Protein AF-A0A9K3HCK0-F1 (afdb_monomer_lite)

Organism: Helianthus annuus (NCBI:txid4232)

Structure (mmCIF, N/CA/C/O backbone):
data_AF-A0A9K3HCK0-F1
#
_entry.id   AF-A0A9K3HCK0-F1
#
loop_
_atom_site.group_PDB
_atom_site.id
_atom_site.type_symbol
_atom_site.label_atom_id
_atom_site.label_alt_id
_atom_site.label_comp_id
_atom_site.label_asym_id
_atom_site.label_entity_id
_atom_site.label_seq_id
_atom_site.pdbx_PDB_ins_code
_atom_site.Cartn_x
_atom_site.Cartn_y
_atom_site.Cartn_z
_atom_site.occupancy
_atom_site.B_iso_or_equiv
_atom_site.auth_seq_id
_atom_site.auth_comp_id
_atom_site.auth_asym_id
_atom_site.auth_atom_id
_atom_site.pdbx_PDB_model_num
ATOM 1 N N . MET A 1 1 ? -24.351 13.137 8.366 1.00 73.62 1 MET A N 1
ATOM 2 C CA . MET A 1 1 ? -23.174 12.729 7.581 1.00 73.62 1 MET A CA 1
ATOM 3 C C . MET A 1 1 ? -22.274 11.762 8.339 1.00 73.62 1 MET A C 1
ATOM 5 O O . MET A 1 1 ? -22.443 10.575 8.126 1.00 73.62 1 MET A O 1
ATOM 9 N N . LEU A 1 2 ? -21.408 12.174 9.279 1.00 85.50 2 LEU A N 1
ATOM 10 C CA . LEU A 1 2 ? -20.443 11.234 9.901 1.00 85.50 2 LEU A CA 1
ATOM 11 C C . LEU A 1 2 ? -21.084 10.010 10.589 1.00 85.50 2 LEU A C 1
ATOM 13 O O . LEU A 1 2 ? -20.684 8.880 10.330 1.00 85.50 2 LEU A O 1
ATOM 17 N N . PHE A 1 3 ? -22.132 10.201 11.397 1.00 87.56 3 PHE A N 1
ATOM 18 C CA . PHE A 1 3 ? -22.849 9.069 12.004 1.00 87.56 3 PHE A CA 1
ATOM 19 C C . PHE A 1 3 ? -23.676 8.246 11.011 1.00 87.56 3 PHE A C 1
ATOM 21 O O . PHE A 1 3 ? -23.991 7.102 11.306 1.00 87.56 3 PHE A O 1
ATOM 28 N N . GLU A 1 4 ? -24.017 8.785 9.839 1.00 86.38 4 GLU A N 1
ATOM 29 C CA . GLU A 1 4 ? -24.712 7.986 8.819 1.00 86.38 4 GLU A CA 1
ATOM 30 C C . GLU A 1 4 ? -23.776 6.930 8.239 1.00 86.38 4 GLU A C 1
ATOM 32 O O . GLU A 1 4 ? -24.189 5.792 8.039 1.00 86.38 4 GLU A O 1
ATOM 37 N N . ILE A 1 5 ? -22.506 7.305 8.049 1.00 86.56 5 ILE A N 1
ATOM 38 C CA . ILE A 1 5 ? -21.436 6.407 7.612 1.00 86.56 5 ILE A CA 1
ATOM 39 C C . ILE A 1 5 ? -21.196 5.333 8.680 1.00 86.56 5 ILE A C 1
ATOM 41 O O . ILE A 1 5 ? -21.230 4.147 8.371 1.00 86.56 5 ILE A O 1
ATOM 45 N N . LEU A 1 6 ? -21.020 5.734 9.945 1.00 86.69 6 LEU A N 1
ATOM 46 C CA . LEU A 1 6 ? -20.693 4.805 11.036 1.00 86.69 6 LEU A CA 1
ATOM 47 C C . LEU A 1 6 ? -21.834 3.827 11.370 1.00 86.69 6 LEU A C 1
ATOM 49 O O . LEU A 1 6 ? -21.591 2.668 11.698 1.00 86.69 6 LEU A O 1
ATOM 53 N N . CYS A 1 7 ? -23.083 4.288 11.302 1.00 84.94 7 CYS A N 1
ATOM 54 C CA . CYS A 1 7 ? -24.255 3.479 11.635 1.00 84.94 7 CYS A CA 1
ATOM 55 C C . CYS A 1 7 ? -24.860 2.761 10.416 1.00 84.94 7 CYS A C 1
ATOM 57 O O . CYS A 1 7 ? -25.835 2.028 10.576 1.00 84.94 7 CYS A O 1
ATOM 59 N N . GLY A 1 8 ? -24.356 3.011 9.197 1.00 81.56 8 GLY A N 1
ATOM 60 C CA . GLY A 1 8 ? -24.939 2.488 7.954 1.00 81.56 8 GLY A CA 1
ATOM 61 C C . GLY A 1 8 ? -26.398 2.914 7.740 1.00 81.56 8 GLY A C 1
ATOM 62 O O . GLY A 1 8 ? -27.171 2.210 7.088 1.00 81.56 8 GLY A O 1
ATOM 63 N N . ARG A 1 9 ? -26.814 4.037 8.341 1.00 80.00 9 ARG A N 1
ATOM 64 C CA . ARG A 1 9 ? -28.214 4.473 8.409 1.00 80.00 9 ARG A CA 1
ATOM 65 C C . ARG A 1 9 ? -28.343 5.944 8.037 1.00 80.00 9 ARG A C 1
ATOM 67 O O . ARG A 1 9 ? -27.717 6.799 8.650 1.00 80.00 9 ARG A O 1
ATOM 74 N N . LEU A 1 10 ? -29.226 6.243 7.088 1.00 74.06 10 LEU A N 1
ATOM 75 C CA . LEU A 1 10 ? -29.563 7.616 6.709 1.00 74.06 10 LEU A CA 1
ATOM 76 C C . LEU A 1 10 ? -30.241 8.364 7.870 1.00 74.06 10 LEU A C 1
ATOM 78 O O . LEU A 1 10 ? -31.057 7.809 8.608 1.00 74.06 10 LEU A O 1
ATOM 82 N N . SER A 1 11 ? -29.914 9.647 8.014 1.00 64.69 11 SER A N 1
ATOM 83 C CA . SER A 1 11 ? -30.489 10.555 9.013 1.00 64.69 11 SER A CA 1
ATOM 84 C C . SER A 1 11 ? -31.831 11.156 8.585 1.00 64.69 11 SER A C 1
ATOM 86 O O . SER A 1 11 ? -32.497 11.801 9.397 1.00 64.69 11 SER A O 1
ATOM 88 N N . LEU A 1 12 ? -32.236 10.930 7.331 1.00 59.44 12 LEU A N 1
ATOM 89 C CA . LEU A 1 12 ? -33.452 11.483 6.749 1.00 59.44 12 LEU A CA 1
ATOM 90 C C . LEU A 1 12 ? -34.705 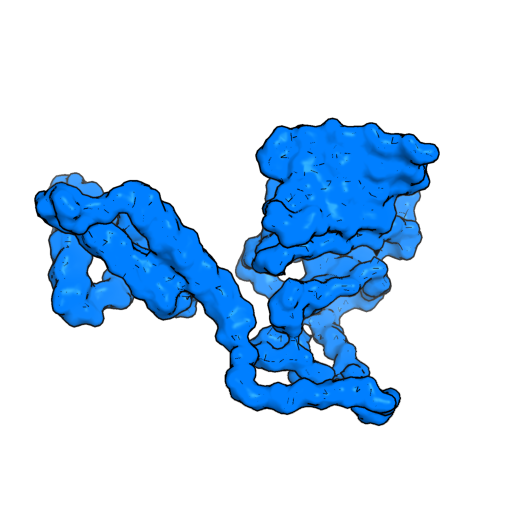10.745 7.223 1.00 59.44 12 LEU A C 1
ATOM 92 O O . LEU A 1 12 ? -34.810 9.521 7.181 1.00 59.44 12 LEU A O 1
ATOM 96 N N . TYR A 1 13 ? -35.676 11.547 7.641 1.00 56.66 13 TYR A N 1
ATOM 97 C CA . TYR A 1 13 ? -37.008 11.122 8.031 1.00 56.66 13 TYR A CA 1
ATOM 98 C C . TYR A 1 13 ? -37.832 10.819 6.772 1.00 56.66 13 TYR A C 1
ATOM 100 O O . TYR A 1 13 ? -38.230 11.732 6.050 1.00 56.66 13 TYR A O 1
ATOM 108 N N . SER A 1 14 ? -38.103 9.544 6.494 1.00 55.00 14 SER A N 1
ATOM 109 C CA . SER A 1 14 ? -39.206 9.172 5.601 1.00 55.00 14 SER A CA 1
ATOM 110 C C . SER A 1 14 ? -40.496 9.175 6.418 1.00 55.00 14 SER A C 1
ATOM 112 O O . SER A 1 14 ? -40.510 8.639 7.524 1.00 55.00 14 SER A O 1
ATOM 114 N N . LYS A 1 15 ? -41.600 9.719 5.881 1.00 55.00 15 LYS A N 1
ATOM 115 C CA . LYS A 1 15 ? -42.930 9.661 6.530 1.00 55.00 15 LYS A CA 1
ATOM 116 C C . LYS A 1 15 ? -43.376 8.224 6.868 1.00 55.00 15 LYS A C 1
ATOM 118 O O . LYS A 1 15 ? -44.249 8.053 7.710 1.00 55.00 15 LYS A O 1
ATOM 123 N N . ASN A 1 16 ? -42.752 7.214 6.252 1.00 56.69 16 ASN A N 1
ATOM 124 C CA . ASN A 1 16 ? -43.009 5.794 6.495 1.00 56.69 16 ASN A CA 1
ATOM 125 C C . ASN A 1 16 ? -41.950 5.108 7.385 1.00 56.69 16 ASN A C 1
ATOM 127 O O . ASN A 1 16 ? -42.103 3.925 7.691 1.00 56.69 16 ASN A O 1
ATOM 131 N N . ASP A 1 17 ? -40.881 5.799 7.801 1.00 59.78 17 ASP A N 1
ATOM 132 C CA . ASP A 1 17 ? -39.841 5.215 8.655 1.00 59.78 17 ASP A CA 1
ATOM 133 C C . ASP A 1 17 ? -40.209 5.370 10.138 1.00 59.78 17 ASP A C 1
ATOM 135 O O . ASP A 1 17 ? -40.116 6.444 10.730 1.00 59.78 17 ASP A O 1
ATOM 139 N N . LYS A 1 18 ? -40.625 4.260 10.759 1.00 61.22 18 LYS A N 1
ATOM 140 C CA . LYS A 1 18 ? -40.974 4.187 12.189 1.00 61.22 18 LYS A CA 1
ATOM 141 C C . LYS A 1 18 ? -39.755 4.289 13.118 1.00 61.22 18 LYS A C 1
ATOM 143 O O . LYS A 1 18 ? -39.908 4.249 14.340 1.00 61.22 18 LYS A O 1
ATOM 148 N N . ARG A 1 19 ? -38.533 4.351 12.584 1.00 65.38 19 ARG A N 1
ATOM 149 C CA . ARG A 1 19 ? -37.306 4.350 13.385 1.00 65.38 19 ARG A CA 1
ATOM 150 C C . ARG A 1 19 ? -36.993 5.751 13.925 1.00 65.38 19 ARG A C 1
ATOM 152 O O . ARG A 1 19 ? -37.090 6.752 13.223 1.00 65.38 19 ARG A O 1
ATOM 159 N N . ARG A 1 20 ? -36.523 5.826 15.175 1.00 71.12 20 ARG A N 1
ATOM 160 C CA . ARG A 1 20 ? -36.146 7.092 15.840 1.00 71.12 20 ARG A CA 1
ATOM 161 C C . ARG A 1 20 ? -35.094 7.878 15.036 1.00 71.12 20 ARG A C 1
ATOM 163 O O . ARG A 1 20 ? -34.196 7.231 14.484 1.00 71.12 20 ARG A O 1
ATOM 170 N N . PRO A 1 21 ? -35.142 9.226 15.006 1.00 78.56 21 PRO A N 1
ATOM 171 C CA . PRO A 1 21 ? -34.131 10.051 14.344 1.00 78.56 21 PRO A CA 1
ATOM 172 C C . PRO A 1 21 ? -32.718 9.747 14.847 1.00 78.56 21 PRO A C 1
ATOM 174 O O . PRO A 1 21 ? -32.478 9.703 16.057 1.00 78.56 21 PRO A O 1
ATOM 177 N N . LEU A 1 22 ? -31.777 9.566 13.916 1.00 82.62 22 LEU A N 1
ATOM 178 C CA . LEU A 1 22 ? -30.410 9.143 14.237 1.00 82.62 22 LEU A CA 1
ATOM 179 C C . LEU A 1 22 ? -29.695 10.146 15.153 1.00 82.62 22 LEU A C 1
ATOM 181 O O . LEU A 1 22 ? -29.008 9.753 16.087 1.00 82.62 22 LEU A O 1
ATOM 185 N N . THR A 1 23 ? -29.911 11.443 14.941 1.00 82.25 23 THR A N 1
ATOM 186 C CA . THR A 1 23 ? -29.304 12.515 15.745 1.00 82.25 23 THR A CA 1
ATOM 187 C C . THR A 1 23 ? -29.718 12.466 17.218 1.00 82.25 23 THR A C 1
ATOM 189 O O . THR A 1 23 ? -28.884 12.686 18.095 1.00 82.25 23 THR A O 1
ATOM 192 N N . GLY A 1 24 ? -30.987 12.157 17.503 1.00 83.31 24 GLY A N 1
ATOM 193 C CA . GLY A 1 24 ? -31.486 11.989 18.870 1.00 83.31 24 GLY A CA 1
ATOM 194 C C . GLY A 1 24 ? -30.935 10.725 19.527 1.00 83.31 24 GLY A C 1
ATOM 195 O O . GLY A 1 24 ? -30.465 10.772 20.662 1.00 83.31 24 GLY A O 1
ATOM 196 N N . LEU A 1 25 ? -30.922 9.621 18.776 1.00 86.19 25 LEU A N 1
ATOM 197 C CA . LEU A 1 25 ? -30.416 8.331 19.241 1.00 86.19 25 LEU A CA 1
ATOM 198 C C . LEU A 1 25 ? -28.924 8.400 19.594 1.00 86.19 25 LEU A C 1
ATOM 200 O O . LEU A 1 25 ? -28.520 7.986 20.675 1.00 86.19 25 LEU A O 1
ATOM 204 N N . VAL A 1 26 ? -28.116 9.005 18.724 1.00 88.56 26 VAL A N 1
ATOM 205 C CA . VAL A 1 26 ? -26.680 9.198 18.949 1.00 88.56 26 VAL A CA 1
ATOM 206 C C . VAL A 1 26 ? -26.421 10.013 20.215 1.00 88.56 26 VAL A C 1
ATOM 208 O O . VAL A 1 26 ? -25.594 9.611 21.026 1.00 88.56 26 VAL A O 1
ATOM 211 N N . LYS A 1 27 ? -27.140 11.123 20.437 1.00 87.56 27 LYS A N 1
ATOM 212 C CA . LYS A 1 27 ? -26.981 11.938 21.657 1.00 87.56 27 LYS A CA 1
ATOM 213 C C . LYS A 1 27 ? -27.294 11.150 22.929 1.00 87.56 27 LYS A C 1
ATOM 215 O O . LYS A 1 27 ? -26.622 11.329 23.941 1.00 87.56 27 LYS A O 1
ATOM 220 N N . GLU A 1 28 ? -28.314 10.298 22.892 1.00 88.50 28 GLU A N 1
ATOM 221 C CA . GLU A 1 28 ? -28.686 9.445 24.022 1.00 88.50 28 GLU A CA 1
ATOM 222 C C . GLU A 1 28 ? -27.609 8.387 24.302 1.00 88.50 28 GLU A C 1
ATOM 224 O O . GLU A 1 28 ? -27.147 8.253 25.435 1.00 88.50 28 GLU A O 1
ATOM 229 N N . TYR A 1 29 ? -27.171 7.670 23.268 1.00 89.75 29 TYR A N 1
ATOM 230 C CA . TYR A 1 29 ? -26.201 6.584 23.398 1.00 89.75 29 TYR A CA 1
ATOM 231 C C . TYR A 1 29 ? -24.801 7.100 23.735 1.00 89.75 29 TYR A C 1
ATOM 233 O O . TYR A 1 29 ? -24.095 6.453 24.503 1.00 89.75 29 TYR A O 1
ATOM 241 N N . TYR A 1 30 ? -24.420 8.284 23.245 1.00 88.50 30 TYR A N 1
ATOM 242 C CA . TYR A 1 30 ? -23.165 8.937 23.623 1.00 88.50 30 TYR A CA 1
ATOM 243 C C . TYR A 1 30 ? -23.143 9.260 25.119 1.00 88.50 30 TYR A C 1
ATOM 245 O O . TYR A 1 30 ? -22.197 8.906 25.814 1.00 88.50 30 TYR A O 1
ATOM 253 N N . LYS A 1 31 ? -24.230 9.837 25.655 1.00 88.19 31 LYS A N 1
ATOM 254 C CA . LYS A 1 31 ? -24.363 10.111 27.099 1.00 88.19 31 LYS A CA 1
ATOM 255 C C . LYS A 1 31 ? -24.362 8.845 27.955 1.00 88.19 31 LYS A C 1
ATOM 257 O O . LYS A 1 31 ? -23.870 8.874 29.075 1.00 88.19 31 LYS A O 1
ATOM 262 N N . LYS A 1 32 ? -24.916 7.747 27.437 1.00 91.31 32 LYS A N 1
ATOM 263 C CA . LYS A 1 32 ? -24.943 6.441 28.113 1.00 91.31 32 LYS A CA 1
ATOM 264 C C . LYS A 1 32 ? -23.658 5.625 27.925 1.00 91.31 32 LYS A C 1
ATOM 266 O O . LYS A 1 32 ? -23.610 4.494 28.393 1.00 91.31 32 LYS A O 1
ATOM 271 N N . ASN A 1 33 ? -22.653 6.161 27.227 1.00 86.69 33 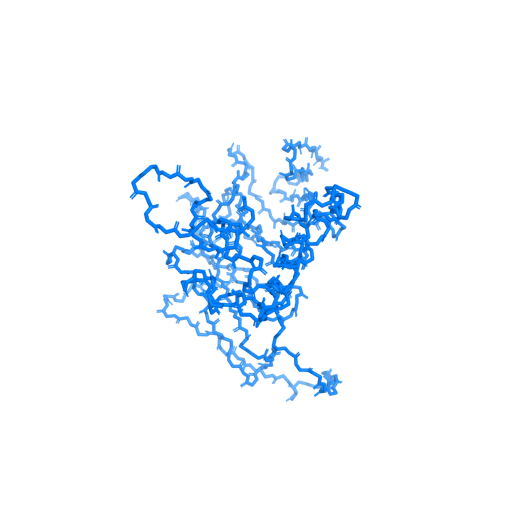ASN A N 1
ATOM 272 C CA . ASN A 1 33 ? -21.426 5.457 26.848 1.00 86.69 33 ASN A CA 1
ATOM 273 C C . ASN A 1 33 ? -21.680 4.126 26.101 1.00 86.69 33 ASN A C 1
ATOM 275 O O . ASN A 1 33 ? -20.967 3.142 26.272 1.00 86.69 33 ASN A O 1
ATOM 279 N N . LYS A 1 34 ? -22.736 4.099 25.279 1.00 89.75 34 LYS A N 1
ATOM 280 C CA . LYS A 1 34 ? -23.232 2.935 24.523 1.00 89.75 34 LYS A CA 1
ATOM 281 C C . LYS A 1 34 ? -23.109 3.111 23.008 1.00 89.75 34 LYS A C 1
ATOM 283 O O . LYS A 1 34 ? -23.721 2.369 22.254 1.00 89.75 34 LYS A O 1
ATOM 288 N N . ILE A 1 35 ? -22.326 4.083 22.535 1.00 88.25 35 ILE A N 1
ATOM 289 C CA . ILE A 1 35 ? -22.157 4.380 21.097 1.00 88.25 35 ILE A CA 1
ATOM 290 C C . ILE A 1 35 ? -21.786 3.145 20.273 1.00 88.25 35 ILE A C 1
ATOM 292 O O . ILE A 1 35 ? -22.258 3.020 19.148 1.00 88.25 35 ILE A O 1
ATOM 296 N N . ASN A 1 36 ? -21.019 2.216 20.846 1.00 87.12 36 ASN A N 1
ATOM 297 C CA . ASN A 1 36 ? -20.623 0.981 20.173 1.00 87.12 36 ASN A CA 1
ATOM 298 C C . ASN A 1 36 ? -21.820 0.122 19.732 1.00 87.12 36 ASN A C 1
ATOM 300 O O . ASN A 1 36 ? -21.727 -0.561 18.723 1.00 87.12 36 ASN A O 1
ATOM 304 N N . GLU A 1 37 ? -22.960 0.211 20.424 1.00 88.12 37 GLU A N 1
ATOM 305 C CA . GLU A 1 37 ? -24.200 -0.495 20.064 1.00 88.12 37 GLU A CA 1
ATOM 306 C C . GLU A 1 37 ? -24.887 0.095 18.815 1.00 88.12 37 GLU A C 1
ATOM 308 O O . GLU A 1 37 ? -25.781 -0.529 18.251 1.00 88.12 37 GLU A O 1
ATOM 313 N N . LEU A 1 38 ? -24.507 1.307 18.390 1.00 87.75 38 LEU A N 1
ATOM 314 C CA . LEU A 1 38 ? -25.040 1.961 17.188 1.00 87.75 38 LEU A CA 1
ATOM 315 C C . LEU A 1 38 ? -24.181 1.741 15.944 1.00 87.75 38 LEU A C 1
ATOM 317 O O . LEU A 1 38 ? -24.604 2.109 14.847 1.00 87.75 38 LEU A O 1
ATOM 321 N N . ILE A 1 39 ? -22.968 1.221 16.108 1.00 88.19 39 ILE A N 1
ATOM 322 C CA . ILE A 1 39 ? -22.042 1.012 14.998 1.00 88.19 39 ILE A CA 1
ATOM 323 C C . ILE A 1 39 ? -22.581 -0.113 14.128 1.00 88.19 39 ILE A C 1
ATOM 325 O O . ILE A 1 39 ? -23.119 -1.102 14.625 1.00 88.19 39 ILE A O 1
ATOM 329 N N . TYR A 1 40 ? -22.452 0.046 12.814 1.00 86.88 40 TYR A N 1
ATOM 330 C CA . TYR A 1 40 ? -22.840 -1.001 11.888 1.00 86.88 40 TYR A CA 1
ATOM 331 C C . TYR A 1 40 ? -22.036 -2.278 12.174 1.00 86.88 40 TYR A C 1
ATOM 333 O O . TYR A 1 40 ? -20.806 -2.262 12.195 1.00 86.88 40 TYR A O 1
ATOM 341 N N . THR A 1 41 ? -22.735 -3.388 12.403 1.00 82.50 41 THR A N 1
ATOM 342 C CA . THR A 1 41 ? -22.144 -4.638 12.910 1.00 82.50 41 THR A CA 1
ATOM 343 C C . THR A 1 41 ? -20.990 -5.142 12.051 1.00 82.50 41 THR A C 1
ATOM 345 O O . THR A 1 41 ? -20.017 -5.661 12.578 1.00 82.50 41 THR A O 1
ATOM 348 N N . ASN A 1 42 ? -21.051 -4.928 10.734 1.00 78.38 42 ASN A N 1
ATOM 349 C CA . ASN A 1 42 ? -20.040 -5.434 9.805 1.00 78.38 42 ASN A CA 1
ATOM 350 C C . ASN A 1 42 ? -18.712 -4.664 9.859 1.00 78.38 42 ASN A C 1
ATOM 352 O O . ASN A 1 42 ? -17.742 -5.131 9.284 1.00 78.38 42 ASN A O 1
ATOM 356 N N . ILE A 1 43 ? -18.665 -3.492 10.500 1.00 81.94 43 ILE A N 1
ATOM 357 C CA . ILE A 1 43 ? -17.423 -2.722 10.679 1.00 81.94 43 ILE A CA 1
ATOM 358 C C . ILE A 1 43 ? -16.977 -2.681 12.144 1.00 81.94 43 ILE A C 1
ATOM 360 O O . ILE A 1 43 ? -15.897 -2.183 12.443 1.00 81.94 43 ILE A O 1
ATOM 364 N N . GLN A 1 44 ? -17.793 -3.182 13.074 1.00 80.31 44 GLN A N 1
ATOM 365 C CA . GLN A 1 44 ? -17.544 -3.044 14.508 1.00 80.31 44 GLN A CA 1
ATOM 366 C C . GLN A 1 44 ? -16.237 -3.723 14.945 1.00 80.31 44 GLN A C 1
ATOM 368 O O . GLN A 1 44 ? -15.492 -3.142 15.731 1.00 80.31 44 GLN A O 1
ATOM 373 N N . ASP A 1 45 ? -15.938 -4.896 14.385 1.00 77.56 45 ASP A N 1
ATOM 374 C CA . ASP A 1 45 ? -14.715 -5.653 14.680 1.00 77.56 45 ASP A CA 1
ATOM 375 C C . ASP A 1 45 ? -13.502 -5.188 13.851 1.00 77.56 45 ASP A C 1
ATOM 377 O O . ASP A 1 45 ? -12.363 -5.559 14.137 1.00 77.56 45 ASP A O 1
ATOM 381 N N . GLU A 1 46 ? -13.727 -4.356 12.830 1.00 81.12 46 GLU A N 1
ATOM 382 C CA . GLU A 1 46 ? -12.685 -3.878 11.914 1.00 81.12 46 GLU A CA 1
ATOM 383 C C . GLU A 1 46 ? -12.112 -2.512 12.319 1.00 81.12 46 GLU A C 1
ATOM 385 O O . GLU A 1 46 ? -10.997 -2.153 11.926 1.00 81.12 46 GLU A O 1
ATOM 390 N N . VAL A 1 47 ? -12.851 -1.727 13.106 1.00 84.88 47 VAL A N 1
ATOM 391 C CA . VAL A 1 47 ? -12.445 -0.369 13.484 1.00 84.88 47 VAL A CA 1
ATOM 392 C C . VAL A 1 47 ? -11.600 -0.391 14.760 1.00 84.88 47 VAL A C 1
ATOM 394 O O . VAL A 1 47 ? -11.999 -0.892 15.809 1.00 84.88 47 VAL A O 1
ATOM 397 N N . ASN A 1 48 ? -10.421 0.227 14.702 1.00 87.19 48 ASN A N 1
ATOM 398 C CA . ASN A 1 48 ? -9.556 0.416 15.856 1.00 87.19 48 ASN A CA 1
ATOM 399 C C . ASN A 1 48 ? -10.238 1.277 16.932 1.00 87.19 48 ASN A C 1
ATOM 401 O O . ASN A 1 48 ? -10.776 2.342 16.642 1.00 87.19 48 ASN A O 1
ATOM 405 N N . ALA A 1 49 ? -10.114 0.885 18.201 1.00 88.75 49 ALA A N 1
ATOM 406 C CA . ALA A 1 49 ? -10.762 1.578 19.315 1.00 88.75 49 ALA A CA 1
ATOM 407 C C . ALA A 1 49 ? -10.388 3.071 19.446 1.00 88.75 49 ALA A C 1
ATOM 409 O O . ALA A 1 49 ? -11.254 3.895 19.746 1.00 88.75 49 ALA A O 1
ATOM 410 N N . LYS A 1 50 ? -9.124 3.454 19.200 1.00 88.81 50 LYS A N 1
ATOM 411 C CA . LYS A 1 50 ? -8.689 4.865 19.242 1.00 88.81 50 LYS A CA 1
ATOM 412 C C . LYS A 1 50 ? -9.235 5.644 18.049 1.00 88.81 50 LYS A C 1
ATOM 414 O O . LYS A 1 50 ? -9.713 6.763 18.229 1.00 88.81 50 LYS A O 1
ATOM 419 N N . SER A 1 51 ? -9.220 5.032 16.862 1.00 91.75 51 SER A N 1
ATOM 420 C CA . SER A 1 51 ? -9.843 5.593 15.655 1.00 91.75 51 SER A CA 1
ATOM 421 C C . SER A 1 51 ? -11.331 5.860 15.879 1.00 91.75 51 SER A C 1
ATOM 423 O O . SER A 1 51 ? -11.805 6.981 15.695 1.00 91.75 51 SER A O 1
ATOM 425 N N . LEU A 1 52 ? -12.044 4.858 16.397 1.00 91.38 52 LEU A N 1
ATOM 426 C CA . LEU A 1 52 ? -13.459 4.947 16.714 1.00 91.38 52 LEU A CA 1
ATOM 427 C C . LEU A 1 52 ? -13.750 6.040 17.744 1.00 91.38 52 LEU A C 1
ATOM 429 O O . LEU A 1 52 ? -14.677 6.831 17.574 1.00 91.38 52 LEU A O 1
ATOM 433 N N . THR A 1 53 ? -12.945 6.116 18.802 1.00 92.62 53 THR A N 1
ATOM 434 C CA . THR A 1 53 ? -13.096 7.142 19.840 1.00 92.62 53 THR A CA 1
ATOM 435 C C . THR A 1 53 ? -12.927 8.542 19.253 1.00 92.62 53 THR A C 1
ATOM 437 O O . THR A 1 53 ? -13.794 9.394 19.449 1.00 92.62 53 THR A O 1
ATOM 440 N N . ALA A 1 54 ? -11.863 8.782 18.482 1.00 93.56 54 ALA A N 1
ATOM 441 C CA . ALA A 1 54 ? -11.630 10.068 17.827 1.00 93.56 54 ALA A CA 1
ATOM 442 C C . ALA A 1 54 ? -12.784 10.442 16.879 1.00 93.56 54 ALA A C 1
ATOM 444 O O . ALA A 1 54 ? -13.338 11.537 16.981 1.00 93.56 54 ALA A O 1
ATOM 445 N N . PHE A 1 55 ? -13.208 9.503 16.026 1.00 93.12 55 PHE A N 1
ATOM 446 C CA . PHE A 1 55 ? -14.292 9.702 15.064 1.00 93.12 55 PHE A CA 1
ATOM 447 C C . PHE A 1 55 ? -15.631 10.024 15.743 1.00 93.12 55 PHE A C 1
ATOM 449 O O . PHE A 1 55 ? -16.314 10.984 15.388 1.00 93.12 55 PHE A O 1
ATOM 456 N N . THR A 1 56 ? -16.025 9.228 16.736 1.00 93.00 56 THR A N 1
ATOM 457 C CA . THR A 1 56 ? -17.295 9.409 17.456 1.00 93.00 56 THR A CA 1
ATOM 458 C C . THR A 1 56 ? -17.310 10.697 18.273 1.00 93.00 56 THR A C 1
ATOM 460 O O . THR A 1 56 ? -18.347 11.360 18.330 1.00 93.00 56 THR A O 1
ATOM 463 N N . THR A 1 57 ? -16.167 11.091 18.841 1.00 93.00 57 THR A N 1
ATOM 464 C CA . THR A 1 57 ? -16.022 12.336 19.607 1.00 93.00 57 THR A CA 1
ATOM 465 C C . THR A 1 57 ? -16.251 13.550 18.720 1.00 93.00 57 THR A C 1
ATOM 467 O O . THR A 1 57 ? -17.144 14.355 19.003 1.00 93.00 57 THR A O 1
ATOM 470 N N . ILE A 1 58 ? -15.516 13.656 17.606 1.00 94.94 58 ILE A N 1
ATOM 471 C CA . ILE A 1 58 ? -15.653 14.794 16.692 1.00 94.94 58 ILE A CA 1
ATOM 472 C C . ILE A 1 58 ? -17.040 14.827 16.039 1.00 94.94 58 ILE A C 1
ATOM 474 O O . ILE A 1 58 ? -17.670 15.884 15.943 1.00 94.94 58 ILE A O 1
ATOM 478 N N . ALA A 1 59 ? -17.583 13.660 15.672 1.00 92.38 59 ALA A N 1
ATOM 479 C CA . ALA A 1 59 ? -18.923 13.557 15.110 1.00 92.38 59 ALA A CA 1
ATOM 480 C C . ALA A 1 59 ? -19.998 13.997 16.117 1.00 92.38 59 ALA A C 1
ATOM 482 O O . ALA A 1 59 ? -20.959 14.663 15.730 1.00 92.38 59 ALA A O 1
ATOM 483 N N . HIS A 1 60 ? -19.850 13.663 17.404 1.00 91.56 60 HIS A N 1
ATOM 484 C CA . HIS A 1 60 ? -20.785 14.082 18.449 1.00 91.56 60 HIS A CA 1
ATOM 485 C C . HIS A 1 60 ? -20.706 15.591 18.710 1.00 91.56 60 HIS A C 1
ATOM 487 O O . HIS A 1 60 ? -21.744 16.250 18.802 1.00 91.56 60 HIS A O 1
ATOM 493 N N . GLN A 1 61 ? -19.501 16.165 18.755 1.00 92.19 61 GLN A N 1
ATOM 494 C CA . GLN A 1 61 ? -19.309 17.615 18.878 1.00 92.19 61 GLN A CA 1
ATOM 495 C C . GLN A 1 61 ? -19.953 18.379 17.707 1.00 92.19 61 GLN A C 1
ATOM 497 O O . GLN A 1 61 ? -20.584 19.416 17.908 1.00 92.19 61 GLN A O 1
ATOM 502 N N . CYS A 1 62 ? -19.918 17.822 16.492 1.00 92.06 62 CYS A N 1
ATOM 503 C CA . CYS A 1 62 ? -20.599 18.393 15.327 1.00 92.06 62 CYS A CA 1
ATOM 504 C C . CYS A 1 62 ? -22.136 18.441 15.448 1.00 92.06 62 CYS A C 1
ATOM 506 O O . CYS A 1 62 ? -22.771 19.182 14.689 1.00 92.06 62 CYS A O 1
ATOM 508 N N . LEU A 1 63 ? -22.738 17.659 16.358 1.00 89.00 63 LEU A N 1
ATOM 509 C CA . LEU A 1 63 ? -24.183 17.618 16.630 1.00 89.00 63 LEU A CA 1
ATOM 510 C C . LEU A 1 63 ? -24.618 18.568 17.761 1.00 89.00 63 LEU A C 1
ATOM 512 O O . LEU A 1 63 ? -25.786 18.531 18.181 1.00 89.00 63 LEU A O 1
ATOM 516 N N . ASN A 1 64 ? -23.704 19.387 18.290 1.00 88.75 64 ASN A N 1
ATOM 517 C CA . ASN A 1 64 ? -24.027 20.338 19.345 1.00 88.75 64 ASN A CA 1
ATOM 518 C C . ASN A 1 64 ? -25.068 21.360 18.861 1.00 88.75 64 ASN A C 1
ATOM 520 O O . ASN A 1 64 ? -25.024 21.818 17.723 1.00 88.75 64 ASN A O 1
ATOM 524 N N . THR A 1 65 ? -26.037 21.683 19.718 1.00 86.69 65 THR A N 1
ATOM 525 C CA . THR A 1 65 ? -27.076 22.677 19.402 1.00 86.69 65 THR A CA 1
ATOM 526 C C . THR A 1 65 ? -26.568 24.101 19.563 1.00 86.69 65 THR A C 1
ATOM 528 O O . THR A 1 65 ? -27.104 25.001 18.930 1.00 86.69 65 THR A O 1
ATOM 531 N N . ASN A 1 66 ? -25.547 24.308 20.401 1.00 89.31 66 ASN A N 1
ATOM 532 C CA . ASN A 1 66 ? -24.856 25.586 20.488 1.00 89.31 66 ASN A CA 1
ATOM 533 C C . ASN A 1 66 ? -23.788 25.653 19.384 1.00 89.31 66 ASN A C 1
ATOM 535 O O . ASN A 1 66 ? -22.885 24.814 19.353 1.00 89.31 66 ASN A O 1
ATOM 539 N N . CYS A 1 67 ? -23.900 26.650 18.503 1.00 85.69 67 CYS A N 1
ATOM 540 C CA . CYS A 1 67 ? -22.981 26.872 17.391 1.00 85.69 67 CYS A CA 1
ATOM 541 C C . CYS A 1 67 ? -21.549 27.185 17.845 1.00 85.69 67 CYS A C 1
ATOM 543 O O . CYS A 1 67 ? -20.618 26.729 17.196 1.00 85.69 67 CYS A O 1
ATOM 545 N N . GLU A 1 68 ? -21.362 27.868 18.975 1.00 88.44 68 GLU A N 1
ATOM 546 C CA . GLU A 1 68 ? -20.035 28.218 19.509 1.00 88.44 68 GLU A CA 1
ATOM 547 C C . GLU A 1 68 ? -19.281 26.998 20.046 1.00 88.44 68 GLU A C 1
ATOM 549 O O . GLU A 1 68 ? -18.058 26.982 20.109 1.00 88.44 68 GLU A O 1
ATOM 554 N N . LYS A 1 69 ? -20.017 25.951 20.437 1.00 89.06 69 LYS A N 1
ATOM 555 C CA . LYS A 1 69 ? -19.448 24.677 20.898 1.00 89.06 69 LYS A CA 1
ATOM 556 C C . LYS A 1 69 ? -19.274 23.669 19.765 1.00 89.06 69 LYS A C 1
ATOM 558 O O . LYS A 1 69 ? -18.908 22.520 20.026 1.00 89.06 69 LYS A O 1
ATOM 563 N N . ARG A 1 70 ? -19.635 24.048 18.537 1.00 93.56 70 ARG A N 1
ATOM 564 C CA . ARG A 1 70 ? -19.427 23.224 17.354 1.00 93.56 70 ARG A CA 1
ATOM 565 C C . ARG A 1 70 ? -17.980 23.429 16.895 1.00 93.56 70 ARG A C 1
ATOM 567 O O . ARG A 1 70 ? -17.554 24.575 16.803 1.00 93.56 70 ARG A O 1
ATOM 574 N N . PRO A 1 71 ? -17.239 22.354 16.610 1.00 95.44 71 PRO A N 1
ATOM 575 C CA . PRO A 1 71 ? -15.844 22.462 16.214 1.00 95.44 71 PRO A CA 1
ATOM 576 C C . PRO A 1 71 ? -15.711 23.189 14.877 1.00 95.44 71 PRO A C 1
ATOM 578 O O . PRO A 1 71 ? -16.617 23.155 14.032 1.00 95.44 71 PRO A O 1
ATOM 581 N N . LEU A 1 72 ? -14.552 23.809 14.674 1.00 95.25 72 LEU A N 1
ATOM 582 C CA . LEU A 1 72 ? -14.179 24.361 13.375 1.00 95.25 72 LEU A CA 1
ATOM 583 C C . LEU A 1 72 ? -13.913 23.230 12.377 1.00 95.25 72 LEU A C 1
ATOM 585 O O . LEU A 1 72 ? -13.511 22.129 12.748 1.00 95.25 72 LEU A O 1
ATOM 589 N N . MET A 1 73 ? -14.079 23.498 11.080 1.00 94.50 73 MET A N 1
ATOM 590 C CA . MET A 1 73 ? -13.823 22.477 10.054 1.00 94.50 73 MET A CA 1
ATOM 591 C C . MET A 1 73 ? -12.360 22.004 10.057 1.00 94.50 73 MET A C 1
ATOM 593 O O . MET A 1 73 ? -12.088 20.840 9.783 1.00 94.50 73 MET A O 1
ATOM 597 N N . THR A 1 74 ? -11.425 22.881 10.420 1.00 93.88 74 THR A N 1
ATOM 598 C CA . THR A 1 74 ? -10.007 22.545 10.608 1.00 93.88 74 THR A CA 1
ATOM 599 C C . THR A 1 74 ? -9.803 21.504 11.710 1.00 93.88 74 THR A C 1
ATOM 601 O O . THR A 1 74 ? -9.067 20.540 11.515 1.00 93.88 74 THR A O 1
ATOM 604 N N . GLU A 1 75 ? -10.506 21.640 12.836 1.00 92.62 75 GLU A N 1
ATOM 605 C CA . GLU A 1 75 ? -10.495 20.658 13.927 1.00 92.62 75 GLU A CA 1
ATOM 606 C C . GLU A 1 75 ? -11.150 19.344 13.498 1.00 92.62 75 GLU A C 1
ATOM 608 O O . GLU A 1 75 ? -10.652 18.267 13.829 1.00 92.62 75 GLU A O 1
ATOM 613 N N . VAL A 1 76 ? -12.234 19.423 12.713 1.00 93.94 76 VAL A N 1
ATOM 614 C CA . VAL A 1 76 ? -12.895 18.238 12.156 1.00 93.94 76 VAL A CA 1
ATOM 615 C C . VAL A 1 76 ? -11.935 17.444 11.278 1.00 93.94 76 VAL A C 1
ATOM 617 O O . VAL A 1 76 ? -11.789 16.240 11.479 1.00 93.94 76 VAL A O 1
ATOM 620 N N . VAL A 1 77 ? -11.258 18.104 10.337 1.00 92.44 77 VAL A N 1
ATOM 621 C CA . VAL A 1 77 ? -10.275 17.457 9.455 1.00 92.44 77 VAL A CA 1
ATOM 622 C C . VAL A 1 77 ? -9.132 16.863 10.273 1.00 92.44 77 VAL A C 1
ATOM 624 O O . VAL A 1 77 ? -8.860 15.675 10.137 1.00 92.44 77 VAL A O 1
ATOM 627 N N . SER A 1 78 ? -8.543 17.637 11.187 1.00 89.31 78 SER A N 1
ATOM 628 C CA . SER A 1 78 ? -7.425 17.174 12.017 1.00 89.31 78 SER A CA 1
ATOM 629 C C . SER A 1 78 ? -7.781 15.933 12.848 1.00 89.31 78 SER A C 1
ATOM 631 O O . SER A 1 78 ? -7.023 14.963 12.894 1.00 89.31 78 SER A O 1
ATOM 633 N N . MET A 1 79 ? -8.963 15.903 13.472 1.00 92.50 79 MET A N 1
ATOM 634 C CA . MET A 1 79 ? -9.418 14.731 14.227 1.00 92.50 79 MET A CA 1
ATOM 635 C C . MET A 1 79 ? -9.681 13.515 13.333 1.00 92.50 79 MET A C 1
ATOM 637 O O . MET A 1 79 ? -9.400 12.390 13.750 1.00 92.50 79 MET A O 1
ATOM 641 N N . LEU A 1 80 ? -10.204 13.715 12.121 1.00 92.62 80 LEU A N 1
ATOM 642 C CA . LEU A 1 80 ? -10.431 12.628 11.167 1.00 92.62 80 LEU A CA 1
ATOM 643 C C . LEU A 1 80 ? -9.115 12.073 10.604 1.00 92.62 80 LEU A C 1
ATOM 645 O O . LEU A 1 80 ? -8.986 10.858 10.469 1.00 92.62 80 LEU A O 1
ATOM 649 N N . GLU A 1 81 ? -8.123 12.923 10.345 1.00 87.94 81 GLU A N 1
ATOM 650 C CA . GLU A 1 81 ? -6.768 12.500 9.971 1.00 87.94 81 GLU A CA 1
ATOM 651 C C . GLU A 1 81 ? -6.116 11.689 11.096 1.00 87.94 81 GLU A C 1
ATOM 653 O O . GLU A 1 81 ? -5.583 10.608 10.848 1.00 87.94 81 GLU A O 1
ATOM 658 N N . ASN A 1 82 ? -6.250 12.128 12.351 1.00 85.25 82 ASN A N 1
ATOM 659 C CA . ASN A 1 82 ? -5.787 11.357 13.506 1.00 85.25 82 ASN A CA 1
ATOM 660 C C . ASN A 1 82 ? -6.504 10.003 13.620 1.00 85.25 82 ASN A C 1
ATOM 662 O O . ASN A 1 82 ? -5.863 8.981 13.870 1.00 85.25 82 ASN A O 1
ATOM 666 N N . ALA A 1 83 ? -7.822 9.965 13.401 1.00 90.44 83 ALA A N 1
ATOM 667 C CA . ALA A 1 83 ? -8.582 8.717 13.385 1.00 90.44 83 ALA A CA 1
ATOM 668 C C . ALA A 1 83 ? -8.088 7.764 12.284 1.00 90.44 83 ALA A C 1
ATOM 670 O O . ALA A 1 83 ? -7.960 6.560 12.527 1.00 90.44 83 ALA A O 1
ATOM 671 N N . LEU A 1 84 ? -7.757 8.289 11.101 1.00 86.00 84 LEU A N 1
ATOM 672 C CA . LEU A 1 84 ? -7.171 7.516 10.007 1.00 86.00 84 LEU A CA 1
ATOM 673 C C . LEU A 1 84 ? -5.788 6.967 10.383 1.00 86.00 84 LEU A C 1
ATOM 675 O O . LEU A 1 84 ? -5.526 5.784 10.173 1.00 86.00 84 LEU A O 1
ATOM 679 N N . VAL A 1 85 ? -4.935 7.787 11.002 1.00 83.44 85 VAL A N 1
ATOM 680 C CA . VAL A 1 85 ? -3.620 7.358 11.501 1.00 83.44 85 VAL A CA 1
ATOM 681 C C . VAL A 1 85 ? -3.765 6.256 12.547 1.00 83.44 85 VAL A C 1
ATOM 683 O O . VAL A 1 85 ? -3.058 5.258 12.474 1.00 83.44 85 VAL A O 1
ATOM 686 N N . TYR A 1 86 ? -4.705 6.363 13.491 1.00 84.56 86 TYR A N 1
ATOM 687 C CA . TYR A 1 86 ? -4.949 5.291 14.461 1.00 84.56 86 TYR A CA 1
ATOM 688 C C . TYR A 1 86 ? -5.419 3.995 13.804 1.00 84.56 86 TYR A C 1
ATOM 690 O O . TYR A 1 86 ? -5.005 2.919 14.231 1.00 84.56 86 TYR A O 1
ATOM 698 N N . GLN A 1 87 ? -6.250 4.086 12.765 1.00 84.81 87 GLN A N 1
ATOM 699 C CA . GLN A 1 87 ? -6.708 2.919 12.017 1.00 84.81 87 GLN A CA 1
ATOM 700 C C . GLN A 1 87 ? -5.548 2.240 11.272 1.00 84.81 87 GLN A C 1
ATOM 702 O O . GLN A 1 87 ? -5.414 1.020 11.341 1.00 84.81 87 GLN A O 1
ATOM 707 N N . ALA A 1 88 ? -4.684 3.025 10.621 1.00 76.06 88 ALA A N 1
ATOM 708 C CA . ALA A 1 88 ? -3.497 2.530 9.923 1.00 76.06 88 ALA A CA 1
ATOM 709 C C . ALA A 1 88 ? -2.465 1.941 10.899 1.00 76.06 88 ALA A C 1
ATOM 711 O O . ALA A 1 88 ? -1.954 0.840 10.698 1.00 76.06 88 ALA A O 1
ATOM 712 N N . ASN A 1 89 ? -2.224 2.627 12.017 1.00 66.44 89 ASN A N 1
ATOM 713 C CA . ASN A 1 89 ? -1.271 2.188 13.027 1.00 66.44 89 ASN A CA 1
ATOM 714 C C . ASN A 1 89 ? -1.747 0.933 13.756 1.00 66.44 89 ASN A C 1
ATOM 716 O O . ASN A 1 89 ? -0.915 0.115 14.105 1.00 66.44 89 ASN A O 1
ATOM 720 N N . ALA A 1 90 ? -3.049 0.711 13.939 1.00 59.09 90 ALA A N 1
ATOM 721 C CA . ALA A 1 90 ? -3.573 -0.524 14.532 1.00 59.09 90 ALA A CA 1
ATOM 722 C C . ALA A 1 90 ? -3.278 -1.779 13.704 1.00 59.09 90 ALA A C 1
ATOM 724 O O . ALA A 1 90 ? -3.149 -2.872 14.252 1.00 59.09 90 ALA A O 1
ATOM 725 N N . GLN A 1 91 ? -3.170 -1.612 12.387 1.00 55.25 91 GLN A N 1
ATOM 726 C CA . GLN A 1 91 ? -2.764 -2.667 11.463 1.00 55.25 91 GLN A CA 1
ATOM 727 C C . GLN A 1 91 ? -1.234 -2.847 11.431 1.00 55.25 91 GLN A C 1
ATOM 729 O O . GLN A 1 91 ? -0.755 -3.846 10.902 1.00 55.25 91 GLN A O 1
ATOM 734 N N . CYS A 1 92 ? -0.488 -1.918 12.042 1.00 46.38 92 CYS A N 1
ATOM 735 C CA . CYS A 1 92 ? 0.972 -1.881 12.135 1.00 46.38 92 CYS A CA 1
ATOM 736 C C . CYS A 1 92 ? 1.509 -2.141 13.566 1.00 46.38 92 CYS A C 1
ATOM 738 O O . CYS A 1 92 ? 2.666 -2.509 13.742 1.00 46.38 92 CYS A O 1
ATOM 740 N N . SER A 1 93 ? 0.689 -1.981 14.611 1.00 41.41 93 SER A N 1
ATOM 741 C CA . SER A 1 93 ? 1.084 -2.050 16.020 1.00 41.41 93 SER A CA 1
ATOM 742 C C . SER A 1 93 ? 0.596 -3.345 16.673 1.00 41.41 93 SER A C 1
ATOM 744 O O . SER A 1 93 ? -0.333 -3.360 17.484 1.00 41.41 93 SER A O 1
ATOM 746 N N . LYS A 1 94 ? 1.260 -4.448 16.338 1.00 44.25 94 LYS A N 1
ATOM 747 C CA . LYS A 1 94 ? 1.465 -5.563 17.273 1.00 44.25 94 LYS A CA 1
ATOM 748 C C . LYS A 1 94 ? 2.960 -5.862 17.388 1.00 44.25 94 LYS A C 1
ATOM 750 O O . LYS A 1 94 ? 3.378 -6.997 17.202 1.00 44.25 94 LYS A O 1
ATOM 755 N N . VAL A 1 95 ? 3.763 -4.852 17.720 1.00 42.41 95 VAL A N 1
ATOM 756 C CA . VAL A 1 95 ? 5.113 -5.075 18.255 1.00 42.41 95 VAL A CA 1
ATOM 757 C C . VAL A 1 95 ? 5.200 -4.412 19.623 1.00 42.41 95 VAL A C 1
ATOM 759 O O . VAL A 1 95 ? 4.712 -3.300 19.818 1.00 42.41 95 VAL A O 1
ATOM 762 N N . MET A 1 96 ? 5.694 -5.210 20.566 1.00 44.91 96 MET A N 1
ATOM 763 C CA . MET A 1 96 ? 5.674 -5.016 22.008 1.00 44.91 96 MET A CA 1
ATOM 764 C C . MET A 1 96 ? 6.757 -4.048 22.485 1.00 44.91 96 MET A C 1
ATOM 766 O O . MET A 1 96 ? 7.821 -3.945 21.879 1.00 44.91 96 MET A O 1
ATOM 770 N N . ASP A 1 97 ? 6.480 -3.427 23.632 1.00 34.59 97 ASP A N 1
ATOM 771 C CA . ASP A 1 97 ? 7.501 -3.002 24.584 1.00 34.59 97 ASP A CA 1
ATOM 772 C C . ASP A 1 97 ? 8.409 -4.188 24.949 1.00 34.59 97 ASP A C 1
ATOM 774 O O . ASP A 1 97 ? 7.920 -5.259 25.313 1.00 34.59 97 ASP A O 1
ATOM 778 N N . GLY A 1 98 ? 9.721 -3.953 24.910 1.00 43.62 98 GLY A N 1
ATOM 779 C CA . GLY A 1 98 ? 10.728 -4.789 25.558 1.00 43.62 98 GLY A CA 1
ATOM 780 C C . GLY A 1 98 ? 11.304 -5.915 24.702 1.00 43.62 98 GLY A C 1
ATOM 781 O O . GLY A 1 98 ? 10.937 -7.070 24.875 1.00 43.62 98 GLY A O 1
ATOM 782 N N . GLU A 1 99 ? 12.298 -5.607 23.872 1.00 48.34 99 GLU A N 1
ATOM 783 C CA . GLU A 1 99 ? 13.373 -6.563 23.591 1.00 48.34 99 GLU A CA 1
ATOM 784 C C . GLU A 1 99 ? 14.679 -5.811 23.308 1.00 48.34 99 GLU A C 1
ATOM 786 O O . GLU A 1 99 ? 14.694 -4.788 22.620 1.00 48.34 99 GLU A O 1
ATOM 791 N N . GLU A 1 100 ? 15.772 -6.288 23.905 1.00 48.91 100 GLU A N 1
ATOM 792 C CA . GLU A 1 100 ? 17.117 -5.759 23.692 1.00 48.91 100 GLU A CA 1
ATOM 793 C C . GLU A 1 100 ? 17.523 -5.959 22.227 1.00 48.91 100 GLU A C 1
ATOM 795 O O . GLU A 1 100 ? 17.445 -7.066 21.690 1.00 48.91 100 GLU A O 1
ATOM 800 N N . ASN A 1 101 ? 17.981 -4.884 21.578 1.00 48.34 101 ASN A N 1
ATOM 801 C CA . ASN A 1 101 ? 18.549 -4.940 20.233 1.00 48.34 101 ASN A CA 1
ATOM 802 C C . ASN A 1 101 ? 19.781 -5.855 20.238 1.00 48.34 101 ASN A C 1
ATOM 804 O O . ASN A 1 101 ? 20.888 -5.431 20.573 1.00 48.34 101 ASN A O 1
ATOM 808 N N . THR A 1 102 ? 19.600 -7.114 19.853 1.00 54.47 102 THR A N 1
ATOM 809 C CA . THR A 1 102 ? 20.707 -8.044 19.648 1.00 54.47 102 THR A CA 1
ATOM 810 C C . THR A 1 102 ? 21.414 -7.663 18.354 1.00 54.47 102 THR A C 1
ATOM 812 O O . THR A 1 102 ? 20.902 -7.839 17.251 1.00 54.47 102 THR A O 1
ATOM 815 N N . ILE A 1 103 ? 22.603 -7.080 18.492 1.00 64.38 103 ILE A N 1
ATOM 816 C CA . ILE A 1 103 ? 23.469 -6.744 17.363 1.00 64.38 103 ILE A CA 1
ATOM 817 C C . ILE A 1 103 ? 23.914 -8.060 16.703 1.00 64.38 103 ILE A C 1
ATOM 819 O O . ILE A 1 103 ? 24.285 -9.020 17.384 1.00 64.38 103 ILE A O 1
ATOM 823 N N . ILE A 1 104 ? 23.865 -8.130 15.371 1.00 70.88 104 ILE A N 1
ATOM 824 C CA . ILE A 1 104 ? 24.412 -9.265 14.619 1.00 70.88 104 ILE A CA 1
ATOM 825 C C . ILE A 1 104 ? 25.935 -9.125 14.646 1.00 70.88 104 ILE A C 1
ATOM 827 O O . ILE A 1 104 ? 26.490 -8.284 13.944 1.00 70.88 104 ILE A O 1
ATOM 831 N N . VAL A 1 105 ? 26.601 -9.910 15.494 1.00 75.00 105 VAL A N 1
ATOM 832 C CA . VAL A 1 105 ? 28.067 -9.880 15.647 1.00 75.00 105 VAL A CA 1
ATOM 833 C C . VAL A 1 105 ? 28.738 -11.038 14.899 1.00 75.00 105 VAL A C 1
ATOM 835 O O . VAL A 1 105 ? 29.886 -10.910 14.487 1.00 75.00 105 VAL A O 1
ATOM 838 N N . ASP A 1 106 ? 28.021 -12.147 14.673 1.00 79.25 106 ASP A N 1
ATOM 839 C CA . ASP A 1 106 ? 28.529 -13.327 13.964 1.00 79.25 106 ASP A CA 1
ATOM 840 C C . ASP A 1 106 ? 27.436 -14.043 13.140 1.00 79.25 106 ASP A C 1
ATOM 842 O O . ASP A 1 106 ? 26.236 -13.936 13.404 1.00 79.25 106 ASP A O 1
ATOM 846 N N . SER A 1 107 ? 27.882 -14.804 12.139 1.00 80.56 107 SER A N 1
ATOM 847 C CA . SER A 1 107 ? 27.101 -15.674 11.256 1.00 80.56 107 SER A CA 1
ATOM 848 C C . SER A 1 107 ? 26.213 -16.684 11.990 1.00 80.56 107 SER A C 1
ATOM 850 O O . SER A 1 107 ? 25.139 -17.012 11.490 1.00 80.56 107 SER A O 1
ATOM 852 N N . SER A 1 108 ? 26.592 -17.126 13.192 1.00 78.69 108 SER A N 1
ATOM 853 C CA . SER A 1 108 ? 25.771 -18.007 14.036 1.00 78.69 108 SER A CA 1
ATOM 854 C C . SER A 1 108 ? 24.440 -17.381 14.477 1.00 78.69 108 SER A C 1
ATOM 856 O O . SER A 1 108 ? 23.500 -18.102 14.814 1.00 78.69 108 SER A O 1
ATOM 858 N N . HIS A 1 109 ? 24.322 -16.048 14.442 1.00 77.94 109 HIS A N 1
ATOM 859 C CA . HIS A 1 109 ? 23.079 -15.330 14.741 1.00 77.94 109 HIS A CA 1
ATOM 860 C C . HIS A 1 109 ? 22.151 -15.231 13.518 1.00 77.94 109 HIS A C 1
ATOM 862 O O . HIS A 1 109 ? 20.993 -14.824 13.653 1.00 77.94 109 HIS A O 1
ATOM 868 N N . LEU A 1 110 ? 22.630 -15.605 12.325 1.00 79.06 110 LEU A N 1
ATOM 869 C CA . LEU A 1 110 ? 21.819 -15.624 11.115 1.00 79.06 110 LEU A CA 1
ATOM 870 C C . LEU A 1 110 ? 20.892 -16.835 11.135 1.00 79.06 110 LEU A C 1
ATOM 872 O O . LEU A 1 110 ? 21.302 -17.979 11.319 1.00 79.06 110 LEU A O 1
ATOM 876 N N . LYS A 1 111 ? 19.613 -16.573 10.892 1.00 82.81 111 LYS A N 1
ATOM 877 C CA . LYS A 1 111 ? 18.594 -17.606 10.746 1.00 82.81 111 LYS A CA 1
ATOM 878 C C . LYS A 1 111 ? 17.970 -17.481 9.370 1.00 82.81 111 LYS A C 1
ATOM 880 O O . LYS A 1 111 ? 17.494 -16.411 8.995 1.00 82.81 111 LYS A O 1
ATOM 885 N N . ALA A 1 112 ? 17.962 -18.585 8.634 1.00 82.75 112 ALA A N 1
ATOM 886 C CA . ALA A 1 112 ? 17.234 -18.680 7.382 1.00 82.75 112 ALA A CA 1
ATOM 887 C C . ALA A 1 112 ? 15.761 -18.986 7.667 1.00 82.75 112 ALA A C 1
ATOM 889 O O . ALA A 1 112 ? 15.435 -19.833 8.499 1.00 82.75 112 ALA A O 1
ATOM 890 N N . LEU A 1 113 ? 14.874 -18.308 6.947 1.00 85.38 113 LEU A N 1
ATOM 891 C CA . LEU A 1 113 ? 13.436 -18.500 7.034 1.00 85.38 113 LEU A CA 1
ATOM 892 C C . LEU A 1 113 ? 12.871 -18.634 5.622 1.00 85.38 113 LEU A C 1
ATOM 894 O O . LEU A 1 113 ? 13.136 -17.800 4.761 1.00 85.38 113 LEU A O 1
ATOM 898 N N . THR A 1 114 ? 12.079 -19.680 5.388 1.00 85.75 114 THR A N 1
ATOM 899 C CA . THR A 1 114 ? 11.389 -19.873 4.107 1.00 85.75 114 THR A CA 1
ATOM 900 C C . THR A 1 114 ? 10.026 -19.195 4.154 1.00 85.75 114 THR A C 1
ATOM 902 O O . THR A 1 114 ? 9.221 -19.469 5.046 1.00 85.75 114 THR A O 1
ATOM 905 N N . LEU A 1 115 ? 9.760 -18.312 3.191 1.00 86.38 115 LEU A N 1
ATOM 906 C CA . LEU A 1 115 ? 8.471 -17.639 3.070 1.00 86.38 115 LEU A CA 1
ATOM 907 C C . LEU A 1 115 ? 7.427 -18.603 2.481 1.00 86.38 115 LEU A C 1
ATOM 909 O O . LEU A 1 115 ? 7.682 -19.208 1.439 1.00 86.38 115 LEU A O 1
ATOM 913 N N . PRO A 1 116 ? 6.248 -18.759 3.108 1.00 85.12 116 PRO A N 1
ATOM 914 C CA . PRO A 1 116 ? 5.225 -19.664 2.603 1.00 85.12 116 PRO A CA 1
ATOM 915 C C . PRO A 1 116 ? 4.592 -19.109 1.322 1.00 85.12 116 PRO A C 1
ATOM 917 O O . PRO A 1 116 ? 4.051 -18.001 1.324 1.00 85.12 116 PRO A O 1
ATOM 920 N N . ASP A 1 117 ? 4.593 -19.904 0.254 1.00 83.56 117 ASP A N 1
ATOM 921 C CA . ASP A 1 117 ? 3.917 -19.615 -1.013 1.00 83.56 117 ASP A CA 1
ATOM 922 C C . ASP A 1 117 ? 3.256 -20.895 -1.536 1.00 83.56 117 ASP A C 1
ATOM 924 O O . ASP A 1 117 ? 3.876 -21.954 -1.576 1.00 83.56 117 ASP A O 1
ATOM 928 N N . ARG A 1 118 ? 1.968 -20.820 -1.888 1.00 67.50 118 ARG A N 1
ATOM 929 C CA . ARG A 1 118 ? 1.200 -21.982 -2.370 1.00 67.50 118 ARG A CA 1
ATOM 930 C C . ARG A 1 118 ? 1.248 -22.133 -3.893 1.00 67.50 118 ARG A C 1
ATOM 932 O O . ARG A 1 118 ? 0.783 -23.148 -4.403 1.00 67.50 118 ARG A O 1
ATOM 939 N N . LYS A 1 119 ? 1.724 -21.116 -4.621 1.00 67.94 119 LYS A N 1
ATOM 940 C CA . LYS A 1 119 ? 1.798 -21.111 -6.093 1.00 67.94 119 LYS A CA 1
ATOM 941 C C . LYS A 1 119 ? 3.221 -21.420 -6.576 1.00 67.94 119 LYS A C 1
ATOM 943 O O . LYS A 1 119 ? 4.150 -21.417 -5.778 1.00 67.94 119 LYS A O 1
ATOM 948 N N . ALA A 1 120 ? 3.344 -21.714 -7.876 1.00 62.91 120 ALA A N 1
ATOM 949 C CA . ALA A 1 120 ? 4.583 -22.101 -8.557 1.00 62.91 120 ALA A CA 1
ATOM 950 C C . ALA A 1 120 ? 5.801 -21.258 -8.139 1.00 62.91 120 ALA A C 1
ATOM 952 O O . ALA A 1 120 ? 5.669 -20.058 -7.878 1.00 62.91 120 ALA A O 1
ATOM 953 N N . SER A 1 121 ? 6.977 -21.896 -8.090 1.00 66.69 121 SER A N 1
ATOM 954 C CA . SER A 1 121 ? 8.234 -21.243 -7.723 1.00 66.69 121 SER A CA 1
ATOM 955 C C . SER A 1 121 ? 8.639 -20.239 -8.801 1.00 66.69 121 SER A C 1
ATOM 957 O O . SER A 1 121 ? 9.288 -20.586 -9.785 1.00 66.69 121 SER A O 1
ATOM 959 N N . ASN A 1 122 ? 8.243 -18.985 -8.618 1.00 83.56 122 ASN A N 1
ATOM 960 C CA . ASN A 1 122 ? 8.703 -17.892 -9.460 1.00 83.56 122 ASN A CA 1
ATOM 961 C C . ASN A 1 122 ? 10.012 -17.341 -8.894 1.00 83.56 122 ASN A C 1
ATOM 963 O O . ASN A 1 122 ? 10.173 -17.232 -7.675 1.00 83.56 122 ASN A O 1
ATOM 967 N N . LYS A 1 123 ? 10.933 -16.955 -9.778 1.00 89.50 123 LYS A N 1
ATOM 968 C CA . LYS A 1 123 ? 12.183 -16.297 -9.393 1.00 89.50 123 LYS A CA 1
ATOM 969 C C . LYS A 1 123 ? 11.866 -14.989 -8.665 1.00 89.50 123 LYS A C 1
ATOM 971 O O . LYS A 1 123 ? 11.014 -14.215 -9.108 1.00 89.50 123 LYS A O 1
ATOM 976 N N . VAL A 1 124 ? 12.537 -14.747 -7.541 1.00 91.75 124 VAL A N 1
ATOM 977 C CA . VAL A 1 124 ? 12.458 -13.469 -6.825 1.00 91.75 124 VAL A CA 1
ATOM 978 C C . VAL A 1 124 ? 13.293 -12.448 -7.586 1.00 91.75 124 VAL A C 1
ATOM 980 O O . VAL A 1 124 ? 14.493 -12.644 -7.754 1.00 91.75 124 VAL A O 1
ATOM 983 N N . MET A 1 125 ? 12.652 -11.381 -8.055 1.00 91.88 125 MET A N 1
ATOM 984 C CA . MET A 1 125 ? 13.308 -10.332 -8.835 1.00 91.88 125 MET A CA 1
ATOM 985 C C . MET A 1 125 ? 13.763 -9.174 -7.949 1.00 91.88 125 MET A C 1
ATOM 987 O O . MET A 1 125 ? 14.863 -8.661 -8.113 1.00 91.88 125 MET A O 1
ATOM 991 N N . GLN A 1 126 ? 12.920 -8.777 -6.997 1.00 93.12 126 GLN A N 1
ATOM 992 C CA . GLN A 1 126 ? 13.166 -7.683 -6.060 1.00 93.12 126 GLN A CA 1
ATOM 993 C C . GLN A 1 126 ? 12.474 -7.991 -4.729 1.00 93.12 126 GLN A C 1
ATOM 995 O O . GLN A 1 126 ? 11.390 -8.583 -4.706 1.00 93.12 126 GLN A O 1
ATOM 1000 N N . LEU A 1 127 ? 13.088 -7.574 -3.623 1.00 93.94 127 LEU A N 1
ATOM 1001 C CA . LEU A 1 127 ? 12.549 -7.727 -2.275 1.00 93.94 127 LEU A CA 1
ATOM 1002 C C . LEU A 1 127 ? 12.847 -6.473 -1.460 1.00 93.94 127 LEU A C 1
ATOM 1004 O O . LEU A 1 127 ? 13.979 -5.998 -1.441 1.00 93.94 127 LEU A O 1
ATOM 1008 N N . ILE A 1 128 ? 11.835 -5.980 -0.751 1.00 94.75 128 ILE A N 1
ATOM 1009 C CA . ILE A 1 128 ? 11.960 -4.852 0.172 1.00 94.75 128 ILE A CA 1
ATOM 1010 C C . ILE A 1 128 ? 11.214 -5.139 1.474 1.00 94.75 128 ILE A C 1
ATOM 1012 O O . ILE A 1 128 ? 10.187 -5.822 1.487 1.00 94.75 128 ILE A O 1
ATOM 1016 N N . TYR A 1 129 ? 11.721 -4.595 2.575 1.00 92.50 129 TYR A N 1
ATOM 1017 C CA . TYR A 1 129 ? 10.977 -4.534 3.829 1.00 92.50 129 TYR A CA 1
ATOM 1018 C C . TYR A 1 129 ? 10.011 -3.354 3.806 1.00 92.50 129 TYR A C 1
ATOM 1020 O O . TYR A 1 129 ? 10.282 -2.319 3.196 1.00 92.50 129 TYR A O 1
ATOM 1028 N N . THR A 1 130 ? 8.892 -3.494 4.508 1.00 91.12 130 THR A N 1
ATOM 1029 C CA . THR A 1 130 ? 8.055 -2.342 4.852 1.00 91.12 130 THR A CA 1
ATOM 1030 C C . THR A 1 130 ? 8.838 -1.373 5.737 1.00 91.12 130 THR A C 1
ATOM 1032 O O . THR A 1 130 ? 9.622 -1.831 6.569 1.00 91.12 130 THR A O 1
ATOM 1035 N N . ASN A 1 131 ? 8.596 -0.066 5.641 1.00 85.88 131 ASN A N 1
ATOM 1036 C CA . ASN A 1 131 ? 9.275 0.934 6.473 1.00 85.88 131 ASN A CA 1
ATOM 1037 C C . ASN A 1 131 ? 8.995 0.731 7.970 1.00 85.88 131 ASN A C 1
ATOM 1039 O O . ASN A 1 131 ? 9.849 1.007 8.807 1.00 85.88 131 ASN A O 1
ATOM 1043 N N . SER A 1 132 ? 7.826 0.188 8.313 1.00 82.81 132 SER A N 1
ATOM 1044 C CA . SER A 1 132 ? 7.477 -0.255 9.670 1.00 82.81 132 SER A CA 1
ATOM 1045 C C . SER A 1 132 ? 8.259 -1.476 10.170 1.00 82.81 132 SER A C 1
ATOM 1047 O O . SER A 1 132 ? 8.131 -1.850 11.333 1.00 82.81 132 SER A O 1
ATOM 1049 N N . GLY A 1 133 ? 9.005 -2.155 9.296 1.00 85.69 133 GLY A N 1
ATOM 1050 C CA . GLY A 1 133 ? 9.686 -3.416 9.586 1.00 85.69 133 GLY A CA 1
ATOM 1051 C C . GLY A 1 133 ? 8.753 -4.612 9.797 1.00 85.69 133 GLY A C 1
ATOM 1052 O O . GLY A 1 133 ? 9.238 -5.695 10.095 1.00 85.69 133 GLY A O 1
ATOM 1053 N N . SER A 1 134 ? 7.433 -4.458 9.650 1.00 84.81 134 SER A N 1
ATOM 1054 C CA . SER A 1 134 ? 6.419 -5.476 9.986 1.00 84.81 134 SER A CA 1
ATOM 1055 C C . SER A 1 134 ? 6.059 -6.440 8.844 1.00 84.81 134 SER A C 1
ATOM 1057 O O . SER A 1 134 ? 5.289 -7.391 9.031 1.00 84.81 134 SER A O 1
ATOM 1059 N N . GLY A 1 135 ? 6.624 -6.234 7.656 1.00 90.44 135 GLY A N 1
ATOM 1060 C CA . GLY A 1 135 ? 6.352 -7.049 6.484 1.00 90.44 135 GLY A CA 1
ATOM 1061 C C . GLY A 1 135 ? 7.450 -7.021 5.429 1.00 90.44 135 GLY A C 1
ATOM 1062 O O . GLY A 1 135 ? 8.403 -6.243 5.481 1.00 90.44 135 GLY A O 1
ATOM 1063 N N . LEU A 1 136 ? 7.277 -7.906 4.456 1.00 93.50 136 LEU A N 1
ATOM 1064 C CA . LEU A 1 136 ? 8.125 -8.089 3.288 1.00 93.50 136 LEU A CA 1
ATOM 1065 C C . LEU A 1 136 ? 7.275 -7.983 2.032 1.00 93.50 136 LEU A C 1
ATOM 1067 O O . LEU A 1 136 ? 6.189 -8.559 1.960 1.00 93.50 136 LEU A O 1
ATOM 1071 N N . ILE A 1 137 ? 7.793 -7.289 1.029 1.00 94.31 137 ILE A N 1
ATOM 1072 C CA . ILE A 1 137 ? 7.174 -7.172 -0.284 1.00 94.31 137 ILE A CA 1
ATOM 1073 C C . ILE A 1 137 ? 8.139 -7.767 -1.297 1.00 94.31 137 ILE A C 1
ATOM 1075 O O . ILE A 1 137 ? 9.323 -7.432 -1.309 1.00 94.31 137 ILE A O 1
ATOM 1079 N N . VAL A 1 138 ? 7.630 -8.665 -2.132 1.00 94.25 138 VAL A N 1
ATOM 1080 C CA . VAL A 1 138 ? 8.424 -9.389 -3.122 1.00 94.25 138 VAL A CA 1
ATOM 1081 C C . VAL A 1 138 ? 7.786 -9.231 -4.486 1.00 94.25 138 VAL A C 1
ATOM 1083 O O . VAL A 1 138 ? 6.610 -9.550 -4.667 1.00 94.25 138 VAL A O 1
ATOM 1086 N N . LEU A 1 139 ? 8.583 -8.787 -5.449 1.00 94.12 139 LEU A N 1
ATOM 1087 C CA . LEU A 1 139 ? 8.251 -8.835 -6.863 1.00 94.12 139 LEU A CA 1
ATOM 1088 C C . LEU A 1 139 ? 8.889 -10.087 -7.470 1.00 94.12 139 LEU A C 1
ATOM 1090 O O . LEU A 1 139 ? 10.090 -10.326 -7.330 1.00 94.12 139 LE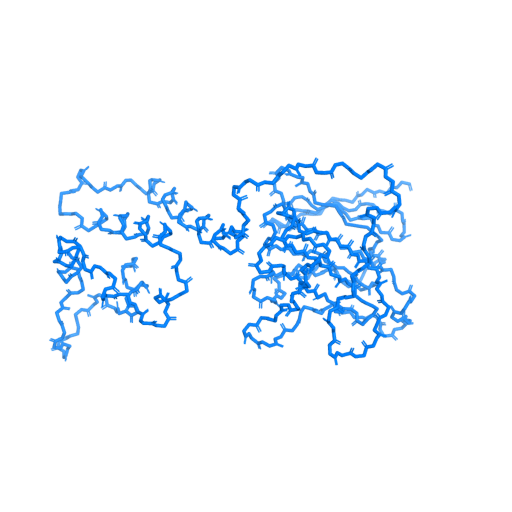U A O 1
ATOM 1094 N N . SER A 1 140 ? 8.068 -10.900 -8.126 1.00 92.62 140 SER A N 1
ATOM 1095 C CA . SER A 1 140 ? 8.493 -12.148 -8.769 1.00 92.62 140 SER A CA 1
ATOM 1096 C C . SER A 1 140 ? 8.554 -12.019 -10.290 1.00 92.62 140 SER A C 1
ATOM 1098 O O . SER A 1 140 ? 7.925 -11.125 -10.852 1.00 92.62 140 SER A O 1
ATOM 1100 N N . SER A 1 141 ? 9.234 -12.950 -10.965 1.00 90.81 141 SER A N 1
ATOM 1101 C CA . SER A 1 141 ? 9.324 -12.985 -12.436 1.00 90.81 141 SER A CA 1
ATOM 1102 C C . SER A 1 141 ? 7.959 -13.058 -13.123 1.00 90.81 141 SER A C 1
ATOM 1104 O O . SER A 1 141 ? 7.802 -12.579 -14.232 1.00 90.81 141 SER A O 1
ATOM 1106 N N . SER A 1 142 ? 6.926 -13.568 -12.447 1.00 89.31 142 SER A N 1
ATOM 1107 C CA . SER A 1 142 ? 5.544 -13.547 -12.955 1.00 89.31 142 SER A CA 1
ATOM 1108 C C . SER A 1 142 ? 4.879 -12.161 -12.988 1.00 89.31 142 SER A C 1
ATOM 1110 O O . SER A 1 142 ? 3.691 -12.069 -13.281 1.00 89.31 142 SER A O 1
ATOM 1112 N N . GLY A 1 143 ? 5.580 -11.093 -12.594 1.00 89.75 143 GLY A N 1
ATOM 1113 C CA . GLY A 1 143 ? 5.018 -9.747 -12.441 1.00 89.75 143 GLY A CA 1
ATOM 1114 C C . GLY A 1 143 ? 4.155 -9.573 -11.187 1.00 89.75 143 GLY A C 1
ATOM 1115 O O . GLY A 1 143 ? 3.679 -8.474 -10.912 1.00 89.75 143 GLY A O 1
ATOM 1116 N N . LEU A 1 144 ? 3.949 -10.633 -10.397 1.00 91.88 144 LEU A N 1
ATOM 1117 C CA . LEU A 1 144 ? 3.196 -10.558 -9.148 1.00 91.88 144 LEU A CA 1
ATOM 1118 C C . LEU A 1 144 ? 4.006 -9.864 -8.055 1.00 91.88 144 LEU A C 1
ATOM 1120 O O . LEU A 1 144 ? 5.135 -10.278 -7.765 1.00 91.88 144 LEU A O 1
ATOM 1124 N N . VAL A 1 145 ? 3.362 -8.901 -7.396 1.00 93.56 145 VAL A N 1
ATOM 1125 C CA . VAL A 1 145 ? 3.826 -8.277 -6.157 1.00 93.56 145 VAL A CA 1
ATOM 1126 C C . VAL A 1 145 ? 3.088 -8.930 -4.991 1.00 93.56 145 VAL A C 1
ATOM 1128 O O . VAL A 1 145 ? 1.870 -8.809 -4.845 1.00 93.56 145 VAL A O 1
ATOM 1131 N N . LYS A 1 146 ? 3.825 -9.663 -4.159 1.00 91.69 146 LYS A N 1
ATOM 1132 C CA . LYS A 1 146 ? 3.301 -10.391 -2.999 1.00 91.69 146 LYS A CA 1
ATOM 1133 C C . LYS A 1 146 ? 3.772 -9.742 -1.706 1.00 91.69 146 LYS A C 1
ATOM 1135 O O . LYS A 1 146 ? 4.862 -9.185 -1.644 1.00 91.69 146 LYS A O 1
ATOM 1140 N N . GLN A 1 147 ? 2.949 -9.849 -0.669 1.00 91.06 147 GLN A N 1
ATOM 1141 C CA . GLN A 1 147 ? 3.202 -9.263 0.642 1.00 91.06 147 GLN A CA 1
ATOM 1142 C C . GLN A 1 147 ? 3.148 -10.342 1.721 1.00 91.06 147 GLN A C 1
ATOM 1144 O O . GLN A 1 147 ? 2.132 -11.017 1.863 1.00 91.06 147 GLN A O 1
ATOM 1149 N N . TRP A 1 148 ? 4.182 -10.428 2.549 1.00 91.62 148 TRP A N 1
ATOM 1150 C CA . TRP A 1 148 ? 4.190 -11.210 3.780 1.00 91.62 148 TRP A CA 1
ATOM 1151 C C . TRP A 1 148 ? 4.154 -10.273 4.978 1.00 91.62 148 TRP A C 1
ATOM 1153 O O . TRP A 1 148 ? 4.822 -9.242 4.981 1.00 91.62 148 TRP A O 1
ATOM 1163 N N . ARG A 1 149 ? 3.377 -10.626 6.000 1.00 89.06 149 ARG A N 1
ATOM 1164 C CA . ARG A 1 149 ? 3.272 -9.849 7.239 1.00 89.06 149 ARG A CA 1
ATOM 1165 C C . ARG A 1 149 ? 3.536 -10.730 8.445 1.00 89.06 149 ARG A C 1
ATOM 1167 O O . ARG A 1 149 ? 3.014 -11.845 8.535 1.00 89.06 149 ARG A O 1
ATOM 1174 N N . TRP A 1 150 ? 4.309 -10.215 9.391 1.00 85.81 150 TRP A N 1
ATOM 1175 C CA . TRP A 1 150 ? 4.405 -10.822 10.709 1.00 85.81 150 TRP A CA 1
ATOM 1176 C C . TRP A 1 150 ? 3.164 -10.448 11.524 1.00 85.81 150 TRP A C 1
ATOM 1178 O O . TRP A 1 150 ? 2.778 -9.290 11.606 1.00 85.81 150 TRP A O 1
ATOM 1188 N N . GLN A 1 151 ? 2.519 -11.440 12.139 1.00 73.25 151 GLN A N 1
ATOM 1189 C CA . GLN A 1 151 ? 1.340 -11.218 12.998 1.00 73.25 151 GLN A CA 1
ATOM 1190 C C . GLN A 1 151 ? 1.697 -10.588 14.354 1.00 73.25 151 GLN A C 1
ATOM 1192 O O . GLN A 1 151 ? 0.828 -10.111 15.088 1.00 73.25 151 GLN A O 1
ATOM 1197 N N . LYS A 1 152 ? 2.977 -10.683 14.716 1.00 71.31 152 LYS A N 1
ATOM 1198 C CA . LYS A 1 152 ? 3.562 -10.183 15.955 1.00 71.31 152 LYS A CA 1
ATOM 1199 C C . LYS A 1 152 ? 4.871 -9.484 15.592 1.00 71.31 152 LYS A C 1
ATOM 1201 O O . LYS A 1 152 ? 4.858 -8.455 14.936 1.00 71.31 152 LYS A O 1
ATOM 1206 N N . GLN A 1 153 ? 5.993 -10.101 15.938 1.00 73.75 153 GLN A N 1
ATOM 1207 C CA . GLN A 1 153 ? 7.317 -9.543 15.753 1.00 73.75 153 GLN A CA 1
ATOM 1208 C C . GLN A 1 153 ? 7.999 -10.094 14.504 1.00 73.75 153 GLN A C 1
ATOM 1210 O O . GLN A 1 153 ? 7.883 -11.282 14.190 1.00 73.75 153 GLN A O 1
ATOM 1215 N N . SER A 1 154 ? 8.749 -9.222 13.844 1.00 76.06 154 SER A N 1
ATOM 1216 C CA . SER A 1 154 ? 9.528 -9.497 12.641 1.00 76.06 154 SER A CA 1
ATOM 1217 C C . SER A 1 154 ? 10.828 -10.226 12.963 1.00 76.06 154 SER A C 1
ATOM 1219 O O . SER A 1 154 ? 11.917 -9.672 12.847 1.00 76.06 154 SER A O 1
ATOM 1221 N N . THR A 1 155 ? 10.718 -11.472 13.419 1.00 77.00 155 THR A N 1
ATOM 1222 C CA . THR A 1 155 ? 11.877 -12.320 13.721 1.00 77.00 155 THR A CA 1
ATOM 1223 C C . THR A 1 155 ? 11.932 -13.511 12.780 1.00 77.00 155 THR A C 1
ATOM 1225 O O . THR A 1 155 ? 10.909 -13.995 12.297 1.00 77.00 155 THR A O 1
ATOM 1228 N N . ALA A 1 156 ? 13.134 -14.045 12.565 1.00 72.88 156 ALA A N 1
ATOM 1229 C CA . ALA A 1 156 ? 13.320 -15.266 11.782 1.00 72.88 156 ALA A CA 1
ATOM 1230 C C . ALA A 1 156 ? 12.697 -16.515 12.443 1.00 72.88 156 ALA A C 1
ATOM 1232 O O . ALA A 1 156 ? 12.499 -17.530 11.783 1.00 72.88 156 ALA A O 1
ATOM 1233 N N . SER A 1 157 ? 12.378 -16.447 13.742 1.00 78.62 157 SER A N 1
ATOM 1234 C CA . SER A 1 157 ? 11.699 -17.521 14.479 1.00 78.62 157 SER A CA 1
ATOM 1235 C C . SER A 1 157 ? 10.187 -17.550 14.222 1.00 78.62 157 SER A C 1
ATOM 1237 O O . SER A 1 157 ? 9.549 -18.581 14.430 1.00 78.62 157 SER A O 1
ATOM 1239 N N . ILE A 1 158 ? 9.597 -16.427 13.802 1.00 81.75 158 ILE A N 1
ATOM 1240 C CA . ILE A 1 158 ? 8.168 -16.317 13.509 1.00 81.75 158 ILE A CA 1
ATOM 1241 C C . ILE A 1 158 ? 8.004 -16.274 11.994 1.00 81.75 158 ILE A C 1
ATOM 1243 O O . ILE A 1 158 ? 8.476 -15.358 11.330 1.00 81.75 158 ILE A O 1
ATOM 1247 N N . VAL A 1 159 ? 7.300 -17.255 11.434 1.00 85.12 159 VAL A N 1
ATOM 1248 C CA . VAL A 1 159 ? 7.029 -17.292 9.993 1.00 85.12 159 VAL A CA 1
ATOM 1249 C C . VAL A 1 159 ? 5.992 -16.216 9.646 1.00 85.12 159 VAL A C 1
ATOM 1251 O O . VAL A 1 159 ? 4.887 -16.252 10.203 1.00 85.12 159 VAL A O 1
ATOM 1254 N N . PRO A 1 160 ? 6.283 -15.263 8.742 1.00 88.44 160 PRO A N 1
ATOM 1255 C CA . PRO A 1 160 ? 5.285 -14.307 8.308 1.00 88.44 160 PRO A CA 1
ATOM 1256 C C . PRO A 1 160 ? 4.265 -14.994 7.401 1.00 88.44 160 PRO A C 1
ATOM 1258 O O . PRO A 1 160 ? 4.558 -15.960 6.692 1.00 88.44 160 PRO A O 1
ATOM 1261 N N . GLN A 1 161 ? 3.044 -14.480 7.408 1.00 87.94 161 GLN A N 1
ATOM 1262 C CA . GLN A 1 161 ? 1.962 -15.026 6.604 1.00 87.94 161 GLN A CA 1
ATOM 1263 C C . GLN A 1 161 ? 1.838 -14.254 5.301 1.00 87.94 161 GLN A C 1
ATOM 1265 O O . GLN A 1 161 ? 1.868 -13.022 5.299 1.00 87.94 161 GLN A O 1
ATOM 1270 N N . LEU A 1 162 ? 1.667 -14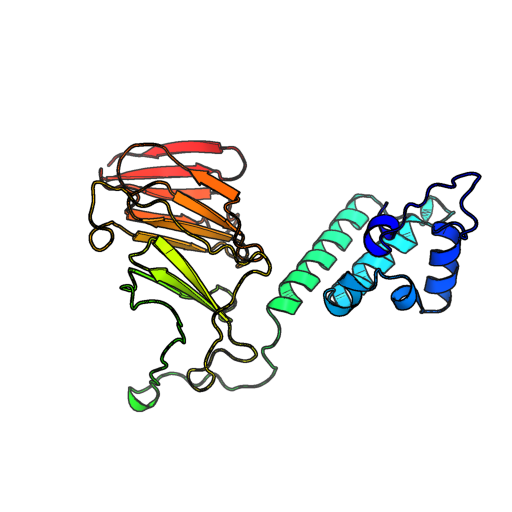.991 4.203 1.00 87.25 162 LEU A N 1
ATOM 1271 C CA . LEU A 1 162 ? 1.306 -14.404 2.921 1.00 87.25 162 LEU A CA 1
ATOM 1272 C C . LEU A 1 162 ? -0.058 -13.736 3.072 1.00 87.25 162 LEU A C 1
ATOM 1274 O O . LEU A 1 162 ? -1.060 -14.386 3.379 1.00 87.25 162 LEU A O 1
ATOM 1278 N N . TRP A 1 163 ? -0.069 -12.425 2.895 1.00 83.56 163 TRP A N 1
ATOM 1279 C CA . TRP A 1 163 ? -1.259 -11.619 3.032 1.00 83.56 163 TRP A CA 1
ATOM 1280 C C . TRP A 1 163 ? -2.025 -11.605 1.713 1.00 83.56 163 TRP A C 1
ATOM 1282 O O . TRP A 1 163 ? -1.456 -11.343 0.651 1.00 83.56 163 TRP A O 1
ATOM 1292 N N . TYR A 1 164 ? -3.327 -11.865 1.805 1.00 76.94 164 TYR A N 1
ATOM 1293 C CA . TYR A 1 164 ? -4.249 -11.790 0.684 1.00 76.94 164 TYR A CA 1
ATOM 1294 C C . TYR A 1 164 ? -5.265 -10.674 0.925 1.00 76.94 164 TYR A C 1
ATOM 1296 O O . TYR A 1 164 ? -5.808 -10.572 2.029 1.00 76.94 164 TYR A O 1
ATOM 1304 N N . PRO A 1 165 ? -5.564 -9.866 -0.098 1.00 71.62 165 PRO A N 1
ATOM 1305 C CA . PRO A 1 165 ? -6.656 -8.913 -0.031 1.00 71.62 165 PRO A CA 1
ATOM 1306 C C . PRO A 1 165 ? -7.989 -9.661 0.012 1.00 71.62 165 PRO A C 1
ATOM 1308 O O . PRO A 1 165 ? -8.153 -10.708 -0.616 1.00 71.62 165 PRO A O 1
ATOM 1311 N N . ILE A 1 166 ? -8.976 -9.080 0.694 1.00 64.75 166 ILE A N 1
ATOM 1312 C CA . ILE A 1 166 ? -10.337 -9.638 0.794 1.00 64.75 166 ILE A CA 1
ATOM 1313 C C . ILE A 1 166 ? -10.974 -9.796 -0.599 1.00 64.75 166 ILE A C 1
ATOM 1315 O O . ILE A 1 166 ? -11.772 -10.699 -0.827 1.00 64.75 166 ILE A O 1
ATOM 1319 N N . SER A 1 167 ? -10.579 -8.954 -1.560 1.00 72.94 167 SER A N 1
ATOM 1320 C CA . SER A 1 167 ? -11.020 -9.033 -2.956 1.00 72.94 167 SER A CA 1
ATOM 1321 C C . SER A 1 167 ? -10.536 -10.287 -3.694 1.00 72.94 167 SER A C 1
ATOM 1323 O O . SER A 1 167 ? -11.068 -10.597 -4.756 1.00 72.94 167 SER A O 1
ATOM 1325 N N . GLY A 1 168 ? -9.499 -10.969 -3.192 1.00 73.06 168 GLY A N 1
ATOM 1326 C CA . GLY A 1 168 ? -8.826 -12.079 -3.871 1.00 73.06 168 GLY A CA 1
ATOM 1327 C C . GLY A 1 168 ? -7.965 -11.676 -5.079 1.00 73.06 168 GLY A C 1
ATOM 1328 O O . GLY A 1 168 ? -7.278 -12.528 -5.643 1.00 73.06 168 GLY A O 1
ATOM 1329 N N . VAL A 1 169 ? -7.962 -10.397 -5.470 1.00 79.81 169 VAL A N 1
ATOM 1330 C CA . VAL A 1 169 ? -7.200 -9.884 -6.620 1.00 79.81 169 VAL A CA 1
ATOM 1331 C C . VAL A 1 169 ? -5.790 -9.520 -6.179 1.00 79.81 169 VAL A C 1
ATOM 1333 O O . VAL A 1 169 ? -5.615 -8.637 -5.349 1.00 79.81 169 VAL A O 1
ATOM 1336 N N . LEU A 1 170 ? -4.783 -10.185 -6.738 1.00 85.25 170 LEU A N 1
ATOM 1337 C CA . LEU A 1 170 ? -3.381 -9.896 -6.439 1.00 85.25 170 LEU A CA 1
ATOM 1338 C C . LEU A 1 170 ? -2.873 -8.686 -7.228 1.00 85.25 170 LEU A C 1
ATOM 1340 O O . LEU A 1 170 ? -3.338 -8.406 -8.331 1.00 85.25 170 LEU A O 1
ATOM 1344 N N . MET A 1 171 ? -1.864 -8.021 -6.673 1.00 91.25 171 MET A N 1
ATOM 1345 C CA . MET A 1 171 ? -1.115 -6.982 -7.374 1.00 91.25 171 MET A CA 1
ATOM 1346 C C . MET A 1 171 ? -0.255 -7.642 -8.453 1.00 91.25 171 MET A C 1
ATOM 1348 O O . MET A 1 171 ? 0.564 -8.516 -8.154 1.00 91.25 171 MET A O 1
ATOM 1352 N N . ALA A 1 172 ? -0.470 -7.249 -9.704 1.00 91.94 172 ALA A N 1
ATOM 1353 C CA . ALA A 1 172 ? 0.185 -7.831 -10.863 1.00 91.94 172 ALA A CA 1
ATOM 1354 C C . ALA A 1 172 ? 0.591 -6.726 -11.836 1.00 91.94 172 ALA A C 1
ATOM 1356 O O . ALA A 1 172 ? -0.249 -5.933 -12.265 1.00 91.94 172 ALA A O 1
ATOM 1357 N N . ASN A 1 173 ? 1.875 -6.685 -12.174 1.00 90.69 173 ASN A N 1
ATOM 1358 C CA . ASN A 1 173 ? 2.380 -5.851 -13.251 1.00 90.69 173 ASN A CA 1
ATOM 1359 C C . ASN A 1 173 ? 2.003 -6.446 -14.602 1.00 90.69 173 ASN A C 1
ATOM 1361 O O . ASN A 1 173 ? 1.874 -7.661 -14.760 1.00 90.69 173 ASN A O 1
ATOM 1365 N N . HIS A 1 174 ? 1.877 -5.565 -15.588 1.00 85.50 174 HIS A N 1
ATOM 1366 C CA . HIS A 1 174 ? 1.780 -5.985 -16.972 1.00 85.50 174 HIS A CA 1
ATOM 1367 C C . HIS A 1 174 ? 3.150 -6.479 -17.446 1.00 85.50 174 HIS A C 1
ATOM 1369 O O . HIS A 1 174 ? 4.150 -5.778 -17.279 1.00 85.50 174 HIS A O 1
ATOM 1375 N N . LEU A 1 175 ? 3.189 -7.678 -18.022 1.00 82.00 175 LEU A N 1
ATOM 1376 C CA . LEU A 1 175 ? 4.394 -8.245 -18.621 1.00 82.00 175 LEU A CA 1
ATOM 1377 C C . LEU A 1 175 ? 4.450 -7.874 -20.105 1.00 82.00 175 LEU A C 1
ATOM 1379 O O . LEU A 1 175 ? 3.415 -7.764 -20.761 1.00 82.00 175 LEU A O 1
ATOM 1383 N N . ASN A 1 176 ? 5.653 -7.676 -20.635 1.00 74.88 176 ASN A N 1
ATOM 1384 C CA . ASN A 1 176 ? 5.846 -7.527 -22.073 1.00 74.88 176 ASN A CA 1
ATOM 1385 C C . ASN A 1 176 ? 5.826 -8.915 -22.729 1.00 74.88 176 ASN A C 1
ATOM 1387 O O . ASN A 1 176 ? 6.651 -9.756 -22.389 1.00 74.88 176 ASN A O 1
ATOM 1391 N N . GLU A 1 177 ? 4.917 -9.159 -23.675 1.00 72.00 177 GLU A N 1
ATOM 1392 C CA . GLU A 1 177 ? 4.815 -10.453 -24.373 1.00 72.00 177 GLU A CA 1
ATOM 1393 C C . GLU A 1 177 ? 6.062 -10.778 -25.214 1.00 72.00 177 GLU A C 1
ATOM 1395 O O . GLU A 1 177 ? 6.345 -11.945 -25.475 1.00 72.00 177 GLU A O 1
ATOM 1400 N N . ASN A 1 178 ? 6.830 -9.756 -25.606 1.00 73.00 178 ASN A N 1
ATOM 1401 C CA . ASN A 1 178 ? 8.009 -9.906 -26.461 1.00 73.00 178 ASN A CA 1
ATOM 1402 C C . ASN A 1 178 ? 9.302 -10.204 -25.689 1.00 73.00 178 ASN A C 1
ATOM 1404 O O . ASN A 1 178 ? 10.320 -10.509 -26.308 1.00 73.00 178 ASN A O 1
ATOM 1408 N N . THR A 1 179 ? 9.292 -10.089 -24.359 1.00 73.81 179 THR A N 1
ATOM 1409 C CA . THR A 1 179 ? 10.482 -10.277 -23.521 1.00 73.81 179 THR A CA 1
ATOM 1410 C C . THR A 1 179 ? 10.210 -11.381 -22.506 1.00 73.81 179 THR A C 1
ATOM 1412 O O . THR A 1 179 ? 9.192 -11.327 -21.813 1.00 73.81 179 THR A O 1
ATOM 1415 N N . PRO A 1 180 ? 11.100 -12.378 -22.358 1.00 76.25 180 PRO A N 1
ATOM 1416 C CA . PRO A 1 180 ? 10.962 -13.367 -21.301 1.00 76.25 180 PRO A CA 1
ATOM 1417 C C . PRO A 1 180 ? 10.830 -12.684 -19.936 1.00 76.25 180 PRO A C 1
ATOM 1419 O O . PRO A 1 180 ? 11.603 -11.790 -19.578 1.00 76.25 180 PRO A O 1
ATOM 1422 N N . ALA A 1 181 ? 9.856 -13.123 -19.143 1.00 75.38 181 ALA A N 1
ATOM 1423 C CA . ALA A 1 181 ? 9.555 -12.494 -17.859 1.00 75.38 181 ALA A CA 1
ATOM 1424 C C . ALA A 1 181 ? 10.727 -12.595 -16.853 1.00 75.38 181 ALA A C 1
ATOM 1426 O O . ALA A 1 181 ? 10.845 -11.786 -15.937 1.00 75.38 181 ALA A O 1
ATOM 1427 N N . GLU A 1 182 ? 11.625 -13.569 -17.040 1.00 75.38 182 GLU A N 1
ATOM 1428 C CA . GLU A 1 182 ? 12.821 -13.768 -16.208 1.00 75.38 182 GLU A CA 1
ATOM 1429 C C . GLU A 1 182 ? 13.999 -12.845 -16.550 1.00 75.38 182 GLU A C 1
ATOM 1431 O O . GLU A 1 182 ? 14.899 -12.681 -15.722 1.00 75.38 182 GLU A O 1
ATOM 1436 N N . GLU A 1 183 ? 13.987 -12.256 -17.747 1.00 77.56 183 GLU A N 1
ATOM 1437 C CA . GLU A 1 183 ? 15.016 -11.338 -18.256 1.00 77.56 183 GLU A CA 1
ATOM 1438 C C . GLU A 1 183 ? 14.559 -9.875 -18.196 1.00 77.56 183 GLU A C 1
ATOM 1440 O O . GLU A 1 183 ? 15.350 -8.956 -18.391 1.00 77.56 183 GLU A O 1
ATOM 1445 N N . SER A 1 184 ? 13.280 -9.650 -17.890 1.00 81.75 184 SER A N 1
ATOM 1446 C CA . SER A 1 184 ? 12.706 -8.316 -17.765 1.00 81.75 184 SER A CA 1
ATOM 1447 C C . SER A 1 184 ? 13.272 -7.583 -16.550 1.00 81.75 184 SER A C 1
ATOM 1449 O O . SER A 1 184 ? 13.316 -8.123 -15.439 1.00 81.75 184 SER A O 1
ATOM 1451 N N . VAL A 1 185 ? 13.652 -6.318 -16.740 1.00 85.81 185 VAL A N 1
ATOM 1452 C CA . VAL A 1 185 ? 14.099 -5.474 -15.631 1.00 85.81 185 VAL A CA 1
ATOM 1453 C C . VAL A 1 185 ? 12.929 -5.205 -14.689 1.00 85.81 185 VAL A C 1
ATOM 1455 O O . VAL A 1 185 ? 11.815 -4.876 -15.104 1.00 85.81 185 VAL A O 1
ATOM 1458 N N . ALA A 1 186 ? 13.185 -5.379 -13.398 1.00 91.31 186 ALA A N 1
ATOM 1459 C CA . ALA A 1 186 ? 12.184 -5.290 -12.356 1.00 91.31 186 ALA A CA 1
ATOM 1460 C C . ALA A 1 186 ? 12.652 -4.322 -11.274 1.00 91.31 186 ALA A C 1
ATOM 1462 O O . ALA A 1 186 ? 13.743 -4.462 -10.721 1.00 91.31 186 ALA A O 1
ATOM 1463 N N . CYS A 1 187 ? 11.800 -3.363 -10.943 1.00 93.12 187 CYS A N 1
ATOM 1464 C CA . CYS A 1 187 ? 12.068 -2.369 -9.916 1.00 93.12 187 CYS A CA 1
ATOM 1465 C C . CYS A 1 187 ? 10.843 -2.205 -9.016 1.00 93.12 187 CYS A C 1
ATOM 1467 O O . CYS A 1 187 ? 9.701 -2.419 -9.435 1.00 93.12 187 CYS A O 1
ATOM 1469 N N . ILE A 1 188 ? 11.092 -1.870 -7.750 1.00 95.06 188 ILE A N 1
ATOM 1470 C CA . ILE A 1 188 ? 10.060 -1.689 -6.733 1.00 95.06 188 ILE A CA 1
ATOM 1471 C C . ILE A 1 188 ? 10.445 -0.539 -5.802 1.00 95.06 188 ILE A C 1
ATOM 1473 O O . ILE A 1 188 ? 11.612 -0.381 -5.452 1.00 95.06 188 ILE A O 1
ATOM 1477 N N . ALA A 1 189 ? 9.464 0.256 -5.391 1.00 94.44 189 ALA A N 1
ATOM 1478 C CA . ALA A 1 189 ? 9.622 1.313 -4.401 1.00 94.44 189 ALA A CA 1
ATOM 1479 C C . ALA A 1 189 ? 8.383 1.380 -3.502 1.00 94.44 189 ALA A C 1
ATOM 1481 O O . ALA A 1 189 ? 7.264 1.125 -3.946 1.00 94.44 189 ALA A O 1
ATOM 1482 N N . LEU A 1 190 ? 8.575 1.737 -2.235 1.00 92.88 190 LEU A N 1
ATOM 1483 C CA . LEU A 1 190 ? 7.515 1.784 -1.230 1.00 92.88 190 LEU A CA 1
ATOM 1484 C C . LEU A 1 190 ? 7.362 3.199 -0.686 1.00 92.88 190 LEU A C 1
ATOM 1486 O O . LEU A 1 190 ? 8.352 3.860 -0.371 1.00 92.88 190 LEU A O 1
ATOM 1490 N N . THR A 1 191 ? 6.123 3.664 -0.544 1.00 89.31 191 THR A N 1
ATOM 1491 C CA . THR A 1 191 ? 5.856 4.942 0.118 1.00 89.31 191 THR A CA 1
ATOM 1492 C C . THR A 1 191 ? 6.179 4.856 1.603 1.00 89.31 191 THR A C 1
ATOM 1494 O O . THR A 1 191 ? 5.929 3.839 2.242 1.00 89.31 191 THR A O 1
ATOM 1497 N N . LYS A 1 192 ? 6.660 5.953 2.198 1.00 85.38 192 LYS A N 1
ATOM 1498 C CA . LYS A 1 192 ? 7.076 6.004 3.615 1.00 85.38 192 LYS A CA 1
ATOM 1499 C C . LYS A 1 192 ? 6.011 5.540 4.621 1.00 85.38 192 LYS A C 1
ATOM 1501 O O . LYS A 1 192 ? 6.338 5.142 5.731 1.00 85.38 192 LYS A O 1
ATOM 1506 N N . ASN A 1 193 ? 4.736 5.639 4.253 1.00 81.00 193 ASN A N 1
ATOM 1507 C CA . ASN A 1 193 ? 3.599 5.228 5.078 1.00 81.00 193 ASN A CA 1
ATOM 1508 C C . ASN A 1 193 ? 3.167 3.764 4.863 1.00 81.00 193 ASN A C 1
ATOM 1510 O O . ASN A 1 193 ? 2.100 3.392 5.341 1.00 81.00 193 ASN A O 1
ATOM 1514 N N . ASP A 1 194 ? 3.924 2.968 4.099 1.00 86.94 194 ASP A N 1
ATOM 1515 C CA . ASP A 1 194 ? 3.637 1.564 3.760 1.00 86.94 194 ASP A CA 1
ATOM 1516 C C . ASP A 1 194 ? 2.278 1.331 3.068 1.00 86.94 194 ASP A C 1
ATOM 1518 O O . ASP A 1 194 ? 1.807 0.200 2.952 1.00 86.94 194 ASP A O 1
ATOM 1522 N N . CYS A 1 195 ? 1.626 2.396 2.589 1.00 85.69 195 CYS A N 1
ATOM 1523 C CA . CYS A 1 195 ? 0.282 2.311 2.017 1.00 85.69 195 CYS A CA 1
ATOM 1524 C C . CYS A 1 195 ? 0.289 1.984 0.523 1.00 85.69 195 CYS A C 1
ATOM 1526 O O . CYS A 1 195 ? -0.688 1.421 0.026 1.00 85.69 195 CYS A O 1
ATOM 1528 N N . TYR A 1 196 ? 1.353 2.344 -0.198 1.00 89.50 196 TYR A N 1
ATOM 1529 C CA . TYR A 1 196 ? 1.418 2.168 -1.641 1.00 89.50 196 TYR A CA 1
ATOM 1530 C C . TYR A 1 196 ? 2.771 1.648 -2.095 1.00 89.50 196 TYR A C 1
ATOM 1532 O O . TYR A 1 196 ? 3.813 2.113 -1.635 1.00 89.50 196 TYR A O 1
ATOM 1540 N N . VAL A 1 197 ? 2.742 0.739 -3.061 1.00 93.62 197 VAL A N 1
ATOM 1541 C CA . VAL A 1 197 ? 3.940 0.223 -3.717 1.00 93.62 197 VAL A CA 1
ATOM 1542 C C . VAL A 1 197 ? 3.921 0.604 -5.189 1.00 93.62 197 VAL A C 1
ATOM 1544 O O . VAL A 1 197 ? 2.903 0.472 -5.865 1.00 93.62 197 VAL A O 1
ATOM 1547 N N . LEU A 1 198 ? 5.048 1.105 -5.675 1.00 93.81 198 LEU A N 1
ATOM 1548 C CA . LEU A 1 198 ? 5.326 1.296 -7.089 1.00 93.81 198 LEU A CA 1
ATOM 1549 C C . LEU A 1 198 ? 6.145 0.114 -7.575 1.00 93.81 198 LEU A C 1
ATOM 1551 O O . LEU A 1 198 ? 7.133 -0.242 -6.937 1.00 93.81 198 LEU A O 1
ATOM 1555 N N . SER A 1 199 ? 5.771 -0.473 -8.703 1.00 94.50 199 SER A N 1
ATOM 1556 C CA . SER A 1 199 ? 6.589 -1.514 -9.318 1.00 94.50 199 SER A CA 1
ATOM 1557 C C . SER A 1 199 ? 6.472 -1.542 -10.829 1.00 94.50 199 SER A C 1
ATOM 1559 O O . SER A 1 199 ? 5.425 -1.198 -11.375 1.00 94.50 199 SER A O 1
ATOM 1561 N N . ALA A 1 200 ? 7.524 -2.026 -11.482 1.00 92.44 200 ALA A N 1
ATOM 1562 C CA . ALA A 1 200 ? 7.535 -2.327 -12.908 1.00 92.44 200 ALA A CA 1
ATOM 1563 C C . ALA A 1 200 ? 8.223 -3.669 -13.182 1.00 92.44 200 ALA A C 1
ATOM 1565 O O . ALA A 1 200 ? 8.990 -4.180 -12.362 1.00 92.44 200 ALA A O 1
ATOM 1566 N N . SER A 1 201 ? 7.916 -4.262 -14.334 1.00 91.44 201 SER A N 1
ATOM 1567 C CA . SER A 1 201 ? 8.461 -5.552 -14.786 1.00 91.44 201 SER A CA 1
ATOM 1568 C C . SER A 1 201 ? 8.663 -5.527 -16.302 1.00 91.44 201 SER A C 1
ATOM 1570 O O . SER A 1 201 ? 7.982 -6.232 -17.039 1.00 91.44 201 SER A O 1
ATOM 1572 N N . GLY A 1 202 ? 9.519 -4.619 -16.775 1.00 84.75 202 GLY A N 1
ATOM 1573 C CA . GLY A 1 202 ? 9.793 -4.369 -18.196 1.00 84.75 202 GLY A CA 1
ATOM 1574 C C . GLY A 1 202 ? 8.713 -3.579 -18.949 1.00 84.75 202 GLY A C 1
ATOM 1575 O O . GLY A 1 202 ? 9.009 -2.975 -19.973 1.00 84.75 202 GLY A O 1
ATOM 1576 N N . GLY A 1 203 ? 7.474 -3.567 -18.451 1.00 82.75 203 GLY A N 1
ATOM 1577 C CA . GLY A 1 203 ? 6.368 -2.767 -18.983 1.00 82.75 203 GLY A CA 1
ATOM 1578 C C . GLY A 1 203 ? 6.073 -1.509 -18.161 1.00 82.75 203 GLY A C 1
ATOM 1579 O O . GLY A 1 203 ? 6.954 -0.909 -17.550 1.00 82.75 203 GLY A O 1
ATOM 1580 N N . ASN A 1 204 ? 4.794 -1.136 -18.120 1.00 87.38 204 ASN A N 1
ATOM 1581 C CA . ASN A 1 204 ? 4.321 0.050 -17.411 1.00 87.38 204 ASN A CA 1
ATOM 1582 C C . ASN A 1 204 ? 4.612 -0.021 -15.904 1.00 87.38 204 ASN A C 1
ATOM 1584 O O . ASN A 1 204 ? 4.507 -1.080 -15.275 1.00 87.38 204 ASN A O 1
ATOM 1588 N N . ILE A 1 205 ? 4.864 1.137 -15.298 1.00 90.62 205 ILE A N 1
ATOM 1589 C CA . ILE A 1 205 ? 4.995 1.249 -13.844 1.00 90.62 205 ILE A CA 1
ATOM 1590 C C . ILE A 1 205 ? 3.588 1.300 -13.249 1.00 90.62 205 ILE A C 1
ATOM 1592 O O . ILE A 1 205 ? 2.748 2.081 -13.686 1.00 90.62 205 ILE A O 1
ATOM 1596 N N . SER A 1 206 ? 3.309 0.495 -12.231 1.00 92.19 206 SER A N 1
ATOM 1597 C CA . SER A 1 206 ? 2.012 0.471 -11.551 1.00 92.19 206 SER A CA 1
ATOM 1598 C C . SER A 1 206 ? 2.145 0.902 -10.095 1.00 92.19 206 SER A C 1
ATOM 1600 O O . SER A 1 206 ? 3.038 0.448 -9.385 1.00 92.19 206 SER A O 1
ATOM 1602 N N . LEU A 1 207 ? 1.238 1.775 -9.648 1.00 92.12 207 LEU A N 1
ATOM 1603 C CA . LEU A 1 207 ? 1.034 2.138 -8.246 1.00 92.12 207 LEU A CA 1
ATOM 1604 C C . LEU A 1 207 ? -0.083 1.270 -7.675 1.00 92.12 207 LEU A C 1
ATOM 1606 O O . LEU A 1 207 ? -1.245 1.435 -8.055 1.00 92.12 207 LEU A O 1
ATOM 1610 N N . PHE A 1 208 ? 0.240 0.392 -6.736 1.00 92.19 208 PHE A N 1
ATOM 1611 C CA . PHE A 1 208 ? -0.737 -0.435 -6.040 1.00 92.19 208 PHE A CA 1
ATOM 1612 C C . PHE A 1 208 ? -1.008 0.080 -4.635 1.00 92.19 208 PHE A C 1
ATOM 1614 O O . PHE A 1 208 ? -0.113 0.519 -3.919 1.00 92.19 208 PHE A O 1
ATOM 1621 N N . ASP A 1 209 ? -2.266 -0.021 -4.231 1.00 87.75 209 ASP A N 1
ATOM 1622 C CA . ASP A 1 209 ? -2.705 0.180 -2.859 1.00 87.75 209 ASP A CA 1
ATOM 1623 C C . ASP A 1 209 ? -2.490 -1.111 -2.058 1.00 87.75 209 ASP A C 1
ATOM 1625 O O . ASP A 1 209 ? -3.100 -2.140 -2.348 1.00 87.75 209 ASP A O 1
ATOM 1629 N N . MET A 1 210 ? -1.625 -1.061 -1.046 1.00 86.00 210 MET A N 1
ATOM 1630 C CA . MET A 1 210 ? -1.216 -2.230 -0.257 1.00 86.00 210 MET A CA 1
ATOM 1631 C C . MET A 1 210 ? -2.339 -2.795 0.622 1.00 86.00 210 MET A C 1
ATOM 1633 O O . MET A 1 210 ? -2.250 -3.937 1.076 1.00 86.00 210 MET A O 1
ATOM 1637 N N . MET A 1 211 ? -3.391 -2.013 0.880 1.00 80.94 211 MET A N 1
ATOM 1638 C CA . MET A 1 211 ? -4.528 -2.424 1.706 1.00 80.94 211 MET A CA 1
ATOM 1639 C C . MET A 1 211 ? -5.620 -3.106 0.880 1.00 80.94 211 MET A C 1
ATOM 1641 O O . MET A 1 211 ? -6.294 -4.016 1.354 1.00 80.94 211 MET A O 1
ATOM 1645 N N . THR A 1 212 ? -5.821 -2.664 -0.358 1.00 80.25 212 THR A N 1
ATOM 1646 C CA . THR A 1 212 ? -6.890 -3.171 -1.234 1.00 80.25 212 THR A CA 1
ATOM 1647 C C . THR A 1 212 ? -6.378 -4.046 -2.376 1.00 80.25 212 THR A C 1
ATOM 1649 O O . THR A 1 212 ? -7.187 -4.673 -3.062 1.00 80.25 212 THR A O 1
ATOM 1652 N N . SER A 1 213 ? -5.057 -4.079 -2.588 1.00 84.19 213 SER A N 1
ATOM 1653 C CA . SER A 1 213 ? -4.371 -4.683 -3.740 1.00 84.19 213 SER A CA 1
ATOM 1654 C C . SER A 1 213 ? -4.890 -4.208 -5.093 1.00 84.19 213 SER A C 1
ATOM 1656 O O . SER A 1 213 ? -4.808 -4.923 -6.089 1.00 84.19 213 SER A O 1
ATOM 1658 N N . LYS A 1 214 ? -5.437 -2.992 -5.144 1.00 85.75 214 LYS A N 1
ATOM 1659 C CA . LYS A 1 214 ? -5.922 -2.388 -6.383 1.00 85.75 214 LYS A CA 1
ATOM 1660 C C . LYS A 1 214 ? -4.849 -1.511 -7.004 1.00 85.75 214 LYS A C 1
ATOM 1662 O O . LYS A 1 214 ? -4.204 -0.724 -6.309 1.00 85.75 214 LYS A O 1
ATOM 1667 N N . THR A 1 215 ? -4.727 -1.589 -8.322 1.00 89.88 215 THR A N 1
ATOM 1668 C CA . THR A 1 215 ? -3.971 -0.614 -9.107 1.00 89.88 215 THR A CA 1
ATOM 1669 C C . THR A 1 215 ? -4.665 0.741 -9.014 1.00 89.88 215 THR A C 1
ATOM 1671 O O . THR A 1 215 ? -5.839 0.876 -9.358 1.00 89.88 215 THR A O 1
ATOM 1674 N N . ARG A 1 216 ? -3.955 1.744 -8.501 1.00 87.25 216 ARG A N 1
ATOM 1675 C CA . ARG A 1 216 ? -4.431 3.127 -8.378 1.00 87.25 216 ARG A CA 1
ATOM 1676 C C . ARG A 1 216 ? -4.135 3.931 -9.626 1.00 87.25 216 ARG A C 1
ATOM 1678 O O . ARG A 1 216 ? -4.984 4.692 -10.076 1.00 87.25 216 ARG A O 1
ATOM 1685 N N . LYS A 1 217 ? -2.929 3.767 -10.154 1.00 86.31 217 LYS A N 1
ATOM 1686 C CA . LYS A 1 217 ? -2.469 4.445 -11.357 1.00 86.31 217 LYS A CA 1
ATOM 1687 C C . LYS A 1 217 ? -1.445 3.567 -12.058 1.00 86.31 217 LYS A C 1
ATOM 1689 O O . LYS A 1 217 ? -0.691 2.852 -11.401 1.00 86.31 217 LYS A O 1
ATOM 1694 N N . THR A 1 218 ? -1.433 3.644 -13.375 1.00 86.56 218 THR A N 1
ATOM 1695 C CA . THR A 1 218 ? -0.399 3.055 -14.217 1.00 86.56 218 THR A CA 1
ATOM 1696 C C . THR A 1 218 ? 0.251 4.202 -14.973 1.00 86.56 218 THR A C 1
ATOM 1698 O O . THR A 1 218 ? -0.450 5.054 -15.519 1.00 86.56 218 THR A O 1
ATOM 1701 N N . PHE A 1 219 ? 1.574 4.260 -14.929 1.00 79.56 219 PHE A N 1
ATOM 1702 C CA . PHE A 1 219 ? 2.382 5.277 -15.581 1.00 79.56 219 PHE A CA 1
ATOM 1703 C C . PHE A 1 219 ? 3.006 4.689 -16.836 1.00 79.56 219 PHE A C 1
ATOM 1705 O O . PHE A 1 219 ? 3.429 3.530 -16.830 1.00 79.56 219 PHE A O 1
ATOM 1712 N N . MET A 1 220 ? 3.115 5.551 -17.847 1.00 68.56 220 MET A N 1
ATOM 1713 C CA . MET A 1 220 ? 3.775 5.308 -19.128 1.00 68.56 220 MET A CA 1
ATOM 1714 C C . MET A 1 220 ? 3.084 4.285 -20.039 1.00 68.56 220 MET A C 1
ATOM 1716 O O . MET A 1 220 ? 2.486 3.306 -19.598 1.00 68.56 220 MET A O 1
ATOM 1720 N N . SER A 1 221 ? 3.162 4.560 -21.341 1.00 50.84 221 SER A N 1
ATOM 1721 C CA . SER A 1 221 ? 2.902 3.641 -22.451 1.00 50.84 221 SER A CA 1
ATOM 1722 C C . SER A 1 221 ? 3.492 4.255 -23.731 1.00 50.84 221 SER A C 1
ATOM 1724 O O . SER A 1 221 ? 3.153 5.398 -24.036 1.00 50.84 221 SER A O 1
ATOM 1726 N N . PRO A 1 222 ? 4.250 3.505 -24.547 1.00 59.78 222 PRO A N 1
ATOM 1727 C CA . PRO A 1 222 ? 5.620 2.996 -24.325 1.00 59.78 222 PRO A CA 1
ATOM 1728 C C . PRO A 1 222 ? 6.697 4.079 -24.644 1.00 59.78 222 PRO A C 1
ATOM 1730 O O . PRO A 1 222 ? 6.482 4.833 -25.596 1.00 59.78 222 PRO A O 1
ATOM 1733 N N . PRO A 1 223 ? 7.827 4.235 -23.907 1.00 67.88 223 PRO A N 1
ATOM 1734 C CA . PRO A 1 223 ? 9.109 3.564 -24.237 1.00 67.88 223 PRO A CA 1
ATOM 1735 C C . PRO A 1 223 ? 10.021 3.394 -22.971 1.00 67.88 223 PRO A C 1
ATOM 1737 O O . PRO A 1 223 ? 9.443 3.269 -21.898 1.00 67.88 223 PRO A O 1
ATOM 1740 N N . PRO A 1 224 ? 11.373 3.323 -23.069 1.00 78.44 224 PRO A N 1
ATOM 1741 C CA . PRO A 1 224 ? 12.262 2.288 -22.483 1.00 78.44 224 PRO A CA 1
ATOM 1742 C C . PRO A 1 224 ? 11.965 1.806 -21.053 1.00 78.44 224 PRO A C 1
ATOM 1744 O O . PRO A 1 224 ? 11.467 2.534 -20.208 1.00 78.44 224 PRO A O 1
ATOM 1747 N N . ALA A 1 225 ? 12.316 0.554 -20.748 1.00 87.25 225 ALA A N 1
ATOM 1748 C CA . ALA A 1 225 ? 11.962 -0.064 -19.473 1.00 87.25 225 ALA A CA 1
ATOM 1749 C C . ALA A 1 225 ? 12.545 0.689 -18.263 1.00 87.25 225 ALA A C 1
ATOM 1751 O O . ALA A 1 225 ? 13.723 1.053 -18.237 1.00 87.25 225 ALA A O 1
ATOM 1752 N N . ALA A 1 226 ? 11.726 0.865 -17.222 1.00 90.00 226 ALA A N 1
ATOM 1753 C CA . ALA A 1 226 ? 12.183 1.427 -15.958 1.00 90.00 226 ALA A CA 1
ATOM 1754 C C . ALA A 1 226 ? 13.147 0.457 -15.257 1.00 90.00 226 ALA A C 1
ATOM 1756 O O . ALA A 1 226 ? 12.793 -0.683 -14.937 1.00 90.00 226 ALA A O 1
ATOM 1757 N N . THR A 1 227 ? 14.357 0.930 -14.975 1.00 91.31 227 THR A N 1
ATOM 1758 C CA . THR A 1 227 ? 15.424 0.160 -14.331 1.00 91.31 227 THR A CA 1
ATOM 1759 C C . THR A 1 227 ? 15.487 0.389 -12.826 1.00 91.31 227 THR A C 1
ATOM 1761 O O . THR A 1 227 ? 15.840 -0.522 -12.074 1.00 91.31 227 THR A O 1
ATOM 1764 N N . CYS A 1 228 ? 15.082 1.570 -12.353 1.00 91.12 228 CYS A N 1
ATOM 1765 C CA . CYS A 1 228 ? 15.007 1.888 -10.932 1.00 91.12 228 CYS A CA 1
ATOM 1766 C C . CYS A 1 228 ? 13.896 2.899 -10.624 1.00 91.12 228 CYS A C 1
ATOM 1768 O O . CYS A 1 228 ? 13.496 3.701 -11.467 1.00 91.12 228 CYS A O 1
ATOM 1770 N N . LEU A 1 229 ? 13.394 2.849 -9.390 1.00 92.94 229 LEU A N 1
ATOM 1771 C CA . LEU A 1 229 ? 12.351 3.739 -8.884 1.00 92.94 229 LEU A CA 1
ATOM 1772 C C . LEU A 1 229 ? 12.792 4.283 -7.530 1.00 92.94 229 LEU A C 1
ATOM 1774 O O . LEU A 1 229 ? 13.219 3.515 -6.666 1.00 92.94 229 LEU A O 1
ATOM 1778 N N . ALA A 1 230 ? 12.649 5.587 -7.321 1.00 92.56 230 ALA A N 1
ATOM 1779 C CA . ALA A 1 230 ? 12.921 6.218 -6.037 1.00 92.56 230 ALA A CA 1
ATOM 1780 C C . ALA A 1 230 ? 11.837 7.239 -5.694 1.00 92.56 230 ALA A C 1
ATOM 1782 O O . ALA A 1 230 ? 11.527 8.134 -6.476 1.00 92.56 230 ALA A O 1
ATOM 1783 N N . LEU A 1 231 ? 11.268 7.116 -4.497 1.00 90.50 231 LEU A N 1
ATOM 1784 C CA . LEU A 1 231 ? 10.313 8.081 -3.967 1.00 90.50 231 LEU A CA 1
ATOM 1785 C C . LEU A 1 231 ? 11.025 9.107 -3.096 1.00 90.50 231 LEU A C 1
ATOM 1787 O O . LEU A 1 231 ? 11.866 8.761 -2.265 1.00 90.50 231 LEU A O 1
ATOM 1791 N N . HIS A 1 232 ? 10.639 10.370 -3.242 1.00 86.06 232 HIS A N 1
ATOM 1792 C CA . HIS A 1 232 ? 11.151 11.425 -2.389 1.00 86.06 232 HIS A CA 1
ATOM 1793 C C . HIS A 1 232 ? 10.637 11.246 -0.943 1.00 86.06 232 HIS A C 1
ATOM 1795 O O . HIS A 1 232 ? 9.422 11.222 -0.706 1.00 86.06 232 HIS A O 1
ATOM 1801 N N . PRO A 1 233 ? 11.535 11.142 0.056 1.00 77.12 233 PRO A N 1
ATOM 1802 C CA . PRO A 1 233 ? 11.187 10.675 1.402 1.00 77.12 233 PRO A CA 1
ATOM 1803 C C . PRO A 1 233 ? 10.388 11.682 2.242 1.00 77.12 233 PRO A C 1
ATOM 1805 O O . PRO A 1 233 ? 9.894 11.326 3.318 1.00 77.12 233 PRO A O 1
ATOM 1808 N N . GLN A 1 234 ? 10.290 12.945 1.810 1.00 76.81 234 GLN A N 1
ATOM 1809 C CA . GLN A 1 234 ? 9.552 13.973 2.552 1.00 76.81 234 GLN A CA 1
ATOM 1810 C C . GLN A 1 234 ? 8.068 14.020 2.180 1.00 76.81 234 GLN A C 1
ATOM 1812 O O . GLN A 1 234 ? 7.239 14.218 3.064 1.00 76.81 234 GLN A O 1
ATOM 1817 N N . ASP A 1 235 ? 7.724 13.833 0.903 1.00 78.75 235 ASP A N 1
ATOM 1818 C CA . ASP A 1 235 ? 6.370 14.095 0.401 1.00 78.75 235 ASP A CA 1
ATOM 1819 C C . ASP A 1 235 ? 5.665 12.865 -0.193 1.00 78.75 235 ASP A C 1
ATOM 1821 O O . ASP A 1 235 ? 4.441 12.896 -0.324 1.00 78.75 235 ASP A O 1
ATOM 1825 N N . ASN A 1 236 ? 6.401 11.791 -0.525 1.00 79.25 236 ASN A N 1
ATOM 1826 C CA . ASN A 1 236 ? 5.925 10.638 -1.304 1.00 79.25 236 ASN A CA 1
ATOM 1827 C C . ASN A 1 236 ? 5.210 11.014 -2.621 1.00 79.25 236 ASN A C 1
ATOM 1829 O O . ASN A 1 236 ? 4.482 10.192 -3.174 1.00 79.25 236 ASN A O 1
ATOM 1833 N N . ASN A 1 237 ? 5.367 12.247 -3.106 1.00 83.31 237 ASN A N 1
ATOM 1834 C CA . ASN A 1 237 ? 4.681 12.747 -4.297 1.00 83.31 237 ASN A CA 1
ATOM 1835 C C . ASN A 1 237 ? 5.630 12.838 -5.479 1.00 83.31 237 ASN A C 1
ATOM 1837 O O . ASN A 1 237 ? 5.178 12.730 -6.613 1.00 83.31 237 ASN A O 1
ATOM 1841 N N . THR A 1 238 ? 6.919 13.034 -5.219 1.00 89.56 238 THR A N 1
ATOM 1842 C CA . THR A 1 238 ? 7.936 13.098 -6.262 1.00 89.56 238 THR A CA 1
ATOM 1843 C C . THR A 1 238 ? 8.552 11.714 -6.455 1.00 89.56 238 THR A C 1
ATOM 1845 O O . THR A 1 238 ? 9.090 11.129 -5.515 1.00 89.56 238 THR A O 1
ATOM 1848 N N . LEU A 1 239 ? 8.447 11.188 -7.671 1.00 90.81 239 LEU A N 1
ATOM 1849 C CA . LEU A 1 239 ? 8.993 9.911 -8.113 1.00 90.81 239 LEU A CA 1
ATOM 1850 C C . LEU A 1 239 ? 10.121 10.178 -9.106 1.00 90.81 239 LEU A C 1
ATOM 1852 O O . LEU A 1 239 ? 9.899 10.852 -10.104 1.00 90.81 239 LEU A O 1
ATOM 1856 N N . ALA A 1 240 ? 11.306 9.639 -8.849 1.00 91.94 240 ALA A N 1
ATOM 1857 C CA . ALA A 1 240 ? 12.375 9.550 -9.831 1.00 91.94 240 ALA A CA 1
ATOM 1858 C C . ALA A 1 240 ? 12.369 8.154 -10.464 1.00 91.94 240 ALA A C 1
ATOM 1860 O O . ALA A 1 240 ? 12.306 7.147 -9.751 1.00 91.94 240 ALA A O 1
ATOM 1861 N N . ILE A 1 241 ? 12.426 8.105 -11.789 1.00 92.25 241 ILE A N 1
ATOM 1862 C CA . ILE A 1 241 ? 12.401 6.889 -12.599 1.00 92.25 241 ILE A CA 1
ATOM 1863 C C . ILE A 1 241 ? 13.680 6.882 -13.426 1.00 92.25 241 ILE A C 1
ATOM 1865 O O . ILE A 1 241 ? 13.893 7.793 -14.219 1.00 92.25 241 ILE A O 1
ATOM 1869 N N . GLY A 1 242 ? 14.537 5.883 -13.229 1.00 91.69 242 GLY A N 1
ATOM 1870 C CA . GLY A 1 242 ? 15.659 5.635 -14.132 1.00 91.69 242 GLY A CA 1
ATOM 1871 C C . GLY A 1 242 ? 15.225 4.692 -15.243 1.00 91.69 242 GLY A C 1
ATOM 1872 O O . GLY A 1 242 ? 14.583 3.678 -14.965 1.00 91.69 242 GLY A O 1
ATOM 1873 N N . MET A 1 243 ? 15.572 5.021 -16.481 1.00 90.12 243 MET A N 1
ATOM 1874 C CA . MET A 1 243 ? 15.146 4.305 -17.683 1.00 90.12 243 MET A CA 1
ATOM 1875 C C . MET A 1 243 ? 16.334 3.601 -18.354 1.00 90.12 243 MET A C 1
ATOM 1877 O O . MET A 1 243 ? 17.496 3.918 -18.097 1.00 90.12 243 MET A O 1
ATOM 1881 N N . GLU A 1 244 ? 16.058 2.608 -19.198 1.00 89.31 244 GLU A N 1
ATOM 1882 C CA . GLU A 1 244 ? 17.088 1.825 -19.904 1.00 89.31 244 GLU A CA 1
ATOM 1883 C C . GLU A 1 244 ? 17.905 2.653 -20.915 1.00 89.31 244 GLU A C 1
ATOM 1885 O O . GLU A 1 244 ? 19.071 2.357 -21.162 1.00 89.31 244 GLU A O 1
ATOM 1890 N N . ASP A 1 245 ? 17.343 3.740 -21.443 1.00 90.19 245 ASP A N 1
ATOM 1891 C CA . ASP A 1 245 ? 18.026 4.674 -22.351 1.00 90.19 245 ASP A CA 1
ATOM 1892 C C . ASP A 1 245 ? 18.907 5.708 -21.630 1.00 90.19 245 ASP A C 1
ATOM 1894 O O . ASP A 1 245 ? 19.319 6.697 -22.231 1.00 90.19 245 ASP A O 1
ATOM 1898 N N . SER A 1 246 ? 19.219 5.479 -20.351 1.00 89.44 246 SER A N 1
ATOM 1899 C CA . SER A 1 246 ? 20.007 6.385 -19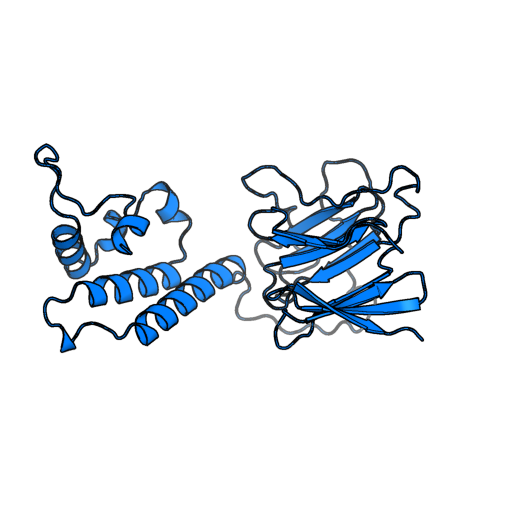.501 1.00 89.44 246 SER A CA 1
ATOM 1900 C C . SER A 1 246 ? 19.332 7.726 -19.186 1.00 89.44 246 SER A C 1
ATOM 1902 O O . SER A 1 246 ? 19.988 8.646 -18.691 1.00 89.44 246 SER A O 1
ATOM 1904 N N . THR A 1 247 ? 18.020 7.847 -19.405 1.00 90.38 247 THR A N 1
ATOM 1905 C CA . THR A 1 247 ? 17.252 9.008 -18.945 1.00 90.38 247 THR A CA 1
ATOM 1906 C C . THR A 1 247 ? 16.764 8.839 -17.505 1.00 90.38 247 THR A C 1
ATOM 1908 O O . THR A 1 247 ? 16.558 7.728 -17.004 1.00 90.38 247 THR A O 1
ATOM 1911 N N . ILE A 1 248 ? 16.594 9.971 -16.818 1.00 91.19 248 ILE A N 1
ATOM 1912 C CA . ILE A 1 248 ? 15.912 10.052 -15.527 1.00 91.19 248 ILE A CA 1
ATOM 1913 C C . ILE A 1 248 ? 14.682 10.935 -15.686 1.00 91.19 248 ILE A C 1
ATOM 1915 O O . ILE A 1 248 ? 14.782 12.118 -16.020 1.00 91.19 248 ILE A O 1
ATOM 1919 N N . GLU A 1 249 ? 13.521 10.381 -15.368 1.00 89.94 249 GLU A N 1
ATOM 1920 C CA . GLU A 1 249 ? 12.269 11.120 -15.333 1.00 89.94 249 GLU A CA 1
ATOM 1921 C C . GLU A 1 249 ? 11.876 11.432 -13.890 1.00 89.94 249 GLU A C 1
ATOM 1923 O O . GLU A 1 249 ? 11.833 10.555 -13.026 1.00 89.94 249 GLU A O 1
ATOM 1928 N N . ILE A 1 250 ? 11.577 12.700 -13.620 1.00 90.50 250 ILE A N 1
ATOM 1929 C CA . ILE A 1 250 ? 11.029 13.162 -12.349 1.00 90.50 250 ILE A CA 1
ATOM 1930 C C . ILE A 1 250 ? 9.547 13.432 -12.544 1.00 90.50 250 ILE A C 1
ATOM 1932 O O . ILE A 1 250 ? 9.146 14.303 -13.313 1.00 90.50 250 ILE A O 1
ATOM 1936 N N . TYR A 1 251 ? 8.732 12.695 -11.812 1.00 86.81 251 TYR A N 1
ATOM 1937 C CA . TYR A 1 251 ? 7.298 12.665 -11.982 1.00 86.81 251 TYR A CA 1
ATOM 1938 C C . TYR A 1 251 ? 6.582 13.007 -10.672 1.00 86.81 251 TYR A C 1
ATOM 1940 O O . TYR A 1 251 ? 6.874 12.439 -9.619 1.00 86.81 251 TYR A O 1
ATOM 1948 N N . ASN A 1 252 ? 5.616 13.929 -10.719 1.00 85.75 252 ASN A N 1
ATOM 1949 C CA . ASN A 1 252 ? 4.774 14.236 -9.564 1.00 85.75 252 ASN A CA 1
ATOM 1950 C C . ASN A 1 252 ? 3.469 13.430 -9.604 1.00 85.75 252 ASN A C 1
ATOM 1952 O O . ASN A 1 252 ? 2.580 13.679 -10.419 1.00 85.75 252 ASN A O 1
ATOM 1956 N N . ILE A 1 253 ? 3.311 12.509 -8.657 1.00 80.94 253 ILE A N 1
ATOM 1957 C CA . ILE A 1 253 ? 2.195 11.562 -8.582 1.00 80.94 253 ILE A CA 1
ATOM 1958 C C . ILE A 1 253 ? 0.837 12.250 -8.437 1.00 80.94 253 ILE A C 1
ATOM 1960 O O . ILE A 1 253 ? -0.148 11.744 -8.976 1.00 80.94 253 ILE A O 1
ATOM 1964 N N . ARG A 1 254 ? 0.768 13.398 -7.751 1.00 76.56 254 ARG A N 1
ATOM 1965 C CA . ARG A 1 254 ? -0.505 14.086 -7.487 1.00 76.56 254 ARG A CA 1
ATOM 1966 C C . ARG A 1 254 ? -1.002 14.913 -8.663 1.00 76.56 254 ARG A C 1
ATOM 1968 O O . ARG A 1 254 ? -2.207 14.947 -8.888 1.00 76.56 254 ARG A O 1
ATOM 1975 N N . ILE A 1 255 ? -0.096 15.605 -9.351 1.00 78.62 255 ILE A N 1
ATOM 1976 C CA . ILE A 1 255 ? -0.447 16.598 -10.382 1.00 78.62 255 ILE A CA 1
ATOM 1977 C C . ILE A 1 255 ? -0.091 16.164 -11.809 1.00 78.62 255 ILE A C 1
ATOM 1979 O O . ILE A 1 255 ? -0.374 16.908 -12.738 1.00 78.62 255 ILE A O 1
ATOM 1983 N N . ASP A 1 256 ? 0.477 14.967 -11.989 1.00 76.56 256 ASP A N 1
ATOM 1984 C CA . ASP A 1 256 ? 0.751 14.358 -13.302 1.00 76.56 256 ASP A CA 1
ATOM 1985 C C . ASP A 1 256 ? 1.752 15.139 -14.172 1.00 76.56 256 ASP A C 1
ATOM 1987 O O . ASP A 1 256 ? 1.681 15.131 -15.397 1.00 76.56 256 ASP A O 1
ATOM 1991 N N . THR A 1 257 ? 2.693 15.845 -13.539 1.00 72.25 257 THR A N 1
ATOM 1992 C CA . THR A 1 257 ? 3.742 16.606 -14.234 1.00 72.25 257 THR A CA 1
ATOM 1993 C C . THR A 1 257 ? 5.025 15.789 -14.340 1.00 72.25 257 THR A C 1
ATOM 1995 O O . THR A 1 257 ? 5.463 15.225 -13.334 1.00 72.25 257 THR A O 1
ATOM 1998 N N . VAL A 1 258 ? 5.651 15.787 -15.520 1.00 79.62 258 VAL A N 1
ATOM 1999 C CA . VAL A 1 258 ? 6.898 15.065 -15.821 1.00 79.62 258 VAL A CA 1
ATOM 2000 C C . VAL A 1 258 ? 7.989 16.069 -16.200 1.00 79.62 258 VAL A C 1
ATOM 2002 O O . VAL A 1 258 ? 7.756 16.950 -17.027 1.00 79.62 258 VAL A O 1
ATOM 2005 N N . SER A 1 259 ? 9.182 15.902 -15.639 1.00 78.25 259 SER A N 1
ATOM 2006 C CA . SER A 1 259 ? 10.417 16.551 -16.085 1.00 78.25 259 SER A CA 1
ATOM 2007 C C . SER A 1 259 ? 11.416 15.475 -16.492 1.00 78.25 259 SER A C 1
ATOM 2009 O O . SER A 1 259 ? 11.645 14.543 -15.726 1.00 78.25 259 SER A O 1
ATOM 2011 N N . ILE A 1 260 ? 12.020 15.601 -17.672 1.00 80.81 260 ILE A N 1
ATOM 2012 C CA . ILE A 1 260 ? 12.926 14.592 -18.236 1.00 80.81 260 ILE A CA 1
ATOM 2013 C C . ILE A 1 260 ? 14.350 15.143 -18.239 1.00 80.81 260 ILE A C 1
ATOM 2015 O O . ILE A 1 260 ? 14.581 16.273 -18.674 1.00 80.81 260 ILE A O 1
ATOM 2019 N N . PHE A 1 261 ? 15.295 14.333 -17.774 1.00 77.38 261 PHE A N 1
ATOM 2020 C CA . PHE A 1 261 ? 16.723 14.621 -17.786 1.00 77.38 261 PHE A CA 1
ATOM 2021 C C . PHE A 1 261 ? 17.448 13.502 -18.540 1.00 77.38 261 PHE A C 1
ATOM 2023 O O . PHE A 1 261 ? 17.226 12.326 -18.267 1.00 77.38 261 PHE A O 1
ATOM 2030 N N . ALA A 1 262 ? 18.313 13.867 -19.484 1.00 73.81 262 ALA A N 1
ATOM 2031 C CA . ALA A 1 262 ? 19.171 12.940 -20.217 1.00 73.81 262 ALA A CA 1
ATOM 2032 C C . ALA A 1 262 ? 20.636 13.255 -19.888 1.00 73.81 262 ALA A C 1
ATOM 2034 O O . ALA A 1 262 ? 20.986 14.434 -19.764 1.00 73.81 262 ALA A O 1
ATOM 2035 N N . PHE A 1 263 ? 21.455 12.216 -19.725 1.00 60.62 263 PHE A N 1
ATOM 2036 C CA . PHE A 1 263 ? 22.886 12.315 -19.429 1.00 60.62 263 PHE A CA 1
ATOM 2037 C C . PHE A 1 263 ? 23.733 11.849 -20.610 1.00 60.62 263 PHE A C 1
ATOM 2039 O O . PHE A 1 263 ? 23.272 10.950 -21.347 1.00 60.62 263 PHE A O 1
#

pLDDT: mean 82.14, std 12.02, range [34.59, 95.44]

Secondary structure (DSSP, 8-state):
-HHHHHHT------TT--SPPHHHHHHHHHHTT-GGGGS-HHHHTTS-HHHH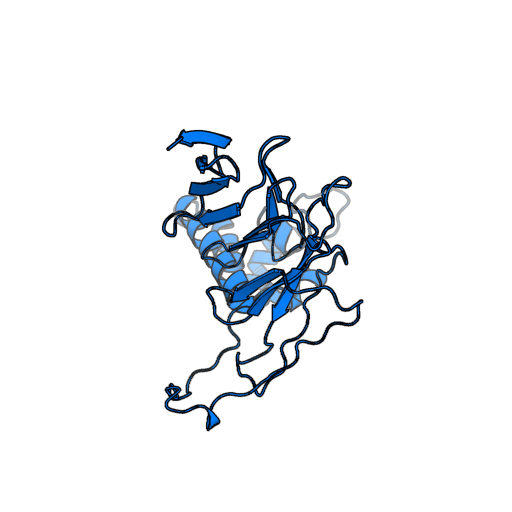HHHHHHHHHTT-SSGGGSPPHHHHHHHHHHHHHHHHHHTT----S--------SGGG----PPP--S--PPEEEEEE-TTSSEEEEEETTSEEEEEE-SS---TTSPPEEE--TT-PPEEPPBPTTS-TTTS-EEEEE-TTSSEEEEEEBS-EEEEETTT--EEEEE-SSSS-EEEEEE-TTTS-EEEEEETTSEEEEEETTTTEEEEEE-

Sequence (263 aa):
MLFEILCGRLSLYSKNDKRRPLTGLVKEYYKKNKINELIYTNIQDEVNAKSLTAFTTIAHQCLNTNCEKRPLMTEVVSMLENALVYQANAQCSKVMDGEENTIIVDSSHLKALTLPDRKASNKVMQLIYTNSGSGLIVLSSSGLVKQWRWQKQSTASIVPQLWYPISGVLMANHLNENTPAEESVACIALTKNDCYVLSASGGNISLFDMMTSKTRKTFMSPPPAATCLALHPQDNNTLAIGMEDSTIEIYNIRIDTVSIFAF

Radius of gyration: 23.47 Å; chains: 1; bounding box: 72×50×55 Å

Foldseek 3Di:
DLLCVFQVHDQDDDPPDPDDRPLVVLLVCVVVVNNLVRGHPVCSVLAQPQLVVLSSVLVNQCSDPDPVSNDDVVSVVVSNVVSVVRSLVVVLPQEDPDDDPDDCPDPVQDADADADDPDDDFAFQDKDAQLSNFKIWTQGLQQFIWIWGFPHDNDSVGHTHTDAAPVNDTQGADEDPVDRSVPFAKEKDAANSNQWIWIHRQAWIFIAGPRHNDTPDTDDDDDFGFNYWDADNPPSQWIWTQGPQRKIWIAGNPPGDIDIDHD

InterPro domains:
  IPR001680 WD40 repeat [SM00320] (106-149)
  IPR001680 WD40 repeat [SM00320] (171-209)
  IPR001680 WD40 repeat [SM00320] (212-252)
  IPR015943 WD40/YVTN repeat-like-containing domain superfamily [G3DSA:2.130.10.10] (107-259)
  IPR027728 Topless family [PTHR44083] (89-258)
  IPR036322 WD40-repeat-containing domain superfamily [SSF50978] (117-254)